Protein AF-A0AAD9GEG1-F1 (afdb_monomer_lite)

pLDDT: mean 70.41, std 21.39, range [30.06, 96.31]

Structure (mmCIF, N/CA/C/O backbone):
data_AF-A0AAD9GEG1-F1
#
_entry.id   AF-A0AAD9GEG1-F1
#
loop_
_atom_site.group_PDB
_atom_site.id
_atom_site.type_symbol
_atom_site.label_atom_id
_atom_site.label_alt_id
_atom_site.label_comp_id
_atom_site.label_asym_id
_atom_site.label_entity_id
_atom_site.label_seq_id
_atom_site.pdbx_PDB_ins_code
_atom_site.Cartn_x
_atom_site.Cartn_y
_atom_site.Cartn_z
_atom_site.occupancy
_atom_site.B_iso_or_equiv
_atom_site.auth_seq_id
_atom_site.auth_comp_id
_atom_site.auth_asym_id
_atom_site.auth_atom_id
_atom_site.pdbx_PDB_model_num
ATOM 1 N N . MET A 1 1 ? -59.316 -44.634 35.578 1.00 43.53 1 MET A N 1
ATOM 2 C CA . MET A 1 1 ? -58.163 -43.795 35.958 1.00 43.53 1 MET A CA 1
ATOM 3 C C . MET A 1 1 ? -58.668 -42.365 35.963 1.00 43.53 1 MET A C 1
ATOM 5 O O . MET A 1 1 ? -58.841 -41.799 34.899 1.00 43.53 1 MET A O 1
ATOM 9 N N . ASP A 1 2 ? -59.033 -41.881 37.143 1.00 37.75 2 ASP A N 1
ATOM 10 C CA . ASP A 1 2 ? -59.655 -40.584 37.472 1.00 37.75 2 ASP A CA 1
ATOM 11 C C . ASP A 1 2 ? -59.309 -40.335 38.960 1.00 37.75 2 ASP A C 1
ATOM 13 O O . ASP A 1 2 ? -59.065 -41.332 39.652 1.00 37.75 2 ASP A O 1
ATOM 17 N N . PRO A 1 3 ? -59.433 -39.139 39.567 1.00 47.91 3 PRO A N 1
ATOM 18 C CA . PRO A 1 3 ? -59.217 -37.750 39.151 1.00 47.91 3 PRO A CA 1
ATOM 19 C C . PRO A 1 3 ? -58.321 -37.006 40.197 1.00 47.91 3 PRO A C 1
ATOM 21 O O . PRO A 1 3 ? -57.683 -37.612 41.053 1.00 47.91 3 PRO A O 1
ATOM 24 N N . ALA A 1 4 ? -58.268 -35.673 40.129 1.00 45.50 4 ALA A N 1
ATOM 25 C CA . ALA A 1 4 ? -57.624 -34.718 41.044 1.00 45.50 4 ALA A CA 1
ATOM 26 C C . ALA A 1 4 ? -57.599 -35.045 42.562 1.00 45.50 4 ALA A C 1
ATOM 28 O O . ALA A 1 4 ? -58.652 -35.271 43.147 1.00 45.50 4 ALA A O 1
ATOM 29 N N . ALA A 1 5 ? -56.434 -34.894 43.219 1.00 44.72 5 ALA A N 1
ATOM 30 C CA . ALA A 1 5 ? -56.288 -34.416 44.611 1.00 44.72 5 ALA A CA 1
ATOM 31 C C . ALA A 1 5 ? -54.811 -34.376 45.061 1.00 44.72 5 ALA A C 1
ATOM 33 O O . ALA A 1 5 ? -54.150 -35.406 45.037 1.00 44.72 5 ALA A O 1
ATOM 34 N N . GLN A 1 6 ? -54.344 -33.199 45.502 1.00 53.28 6 GLN A N 1
ATOM 35 C CA . GLN A 1 6 ? -53.278 -32.894 46.493 1.00 53.28 6 GLN A CA 1
ATOM 36 C C . GLN A 1 6 ? -52.808 -31.451 46.200 1.00 53.28 6 GLN A C 1
ATOM 38 O O . GLN A 1 6 ? -51.810 -31.219 45.536 1.00 53.28 6 GLN A O 1
ATOM 43 N N . LEU A 1 7 ? -53.619 -30.406 46.391 1.00 43.47 7 LEU A N 1
ATOM 44 C CA . LEU A 1 7 ? -54.001 -29.796 47.671 1.00 43.47 7 LEU A CA 1
ATOM 45 C C . LEU A 1 7 ? -52.872 -29.737 48.722 1.00 43.47 7 LEU A C 1
ATOM 47 O O . LEU A 1 7 ? -52.582 -30.721 49.387 1.00 43.47 7 LEU A O 1
ATOM 51 N N . ARG A 1 8 ? -52.446 -28.487 48.960 1.00 42.59 8 ARG A N 1
ATOM 52 C CA . ARG A 1 8 ? -52.325 -27.824 50.275 1.00 42.59 8 ARG A CA 1
ATOM 53 C C . ARG A 1 8 ? -50.996 -27.880 51.047 1.00 42.59 8 ARG A C 1
ATOM 55 O O . ARG A 1 8 ? -50.686 -28.841 51.725 1.00 42.59 8 ARG A O 1
ATOM 62 N N . HIS A 1 9 ? -50.402 -26.682 51.091 1.00 42.00 9 HIS A N 1
ATOM 63 C CA . HIS A 1 9 ? -50.163 -25.857 52.289 1.00 42.00 9 HIS A CA 1
ATOM 64 C C . HIS A 1 9 ? -49.105 -26.250 53.342 1.00 42.00 9 HIS A C 1
ATOM 66 O O . HIS A 1 9 ? -49.240 -27.251 54.031 1.00 42.00 9 HIS A O 1
ATOM 72 N N . GLN A 1 10 ? -48.278 -25.222 53.621 1.00 47.50 10 GLN A N 1
ATOM 73 C CA . GLN A 1 10 ? -47.763 -24.765 54.934 1.00 47.50 10 GLN A CA 1
ATOM 74 C C . GLN A 1 10 ? -46.549 -25.523 55.528 1.00 47.50 10 GLN A C 1
ATOM 76 O O . GLN A 1 10 ? -46.362 -26.687 55.194 1.00 47.50 10 GLN A O 1
ATOM 81 N N . PRO A 1 11 ? -45.741 -24.918 56.439 1.00 50.75 11 PRO A N 1
ATOM 82 C CA . PRO A 1 11 ? -45.864 -23.580 57.035 1.00 50.75 11 PRO A CA 1
ATOM 83 C C . PRO A 1 11 ? -44.599 -22.694 57.024 1.00 50.75 11 PRO A C 1
ATOM 85 O O . PRO A 1 11 ? -43.458 -23.146 57.023 1.00 50.75 11 PRO A O 1
ATOM 88 N N . SER A 1 12 ? -44.857 -21.390 57.130 1.00 52.03 12 SER A N 1
ATOM 89 C CA . SER A 1 12 ? -43.952 -20.391 57.703 1.00 52.03 12 SER A CA 1
ATOM 90 C C . SER A 1 12 ? -43.942 -20.533 59.234 1.00 52.03 12 SER A C 1
ATOM 92 O O . SER A 1 12 ? -45.007 -20.662 59.836 1.00 52.03 12 SER A O 1
ATOM 94 N N . GLY A 1 13 ? -42.767 -20.466 59.870 1.00 46.94 13 GLY A N 1
ATOM 95 C CA . GLY A 1 13 ? -42.585 -20.499 61.330 1.00 46.94 13 GLY A CA 1
ATOM 96 C C . GLY A 1 13 ? -41.225 -19.923 61.777 1.00 46.94 13 GLY A C 1
ATOM 97 O O . GLY A 1 13 ? -40.343 -19.777 60.936 1.00 46.94 13 GLY A O 1
ATOM 98 N N . PRO A 1 14 ? -41.060 -19.519 63.056 1.00 49.16 14 PRO A N 1
ATOM 99 C CA . PRO A 1 14 ? -40.460 -18.227 63.410 1.00 49.16 14 PRO A CA 1
ATOM 100 C C . PRO A 1 14 ? -39.022 -18.242 63.979 1.00 49.16 14 PRO A C 1
ATOM 102 O O . PRO A 1 14 ? -38.581 -19.184 64.621 1.00 49.16 14 PRO A O 1
ATOM 105 N N . ILE A 1 15 ? -38.352 -17.106 63.745 1.00 53.75 15 ILE A N 1
ATOM 106 C CA . ILE A 1 15 ? -37.310 -16.367 64.494 1.00 53.75 15 ILE A CA 1
ATOM 107 C C . ILE A 1 15 ? -36.644 -17.061 65.703 1.00 53.75 15 ILE A C 1
ATOM 109 O O . ILE A 1 15 ? -37.274 -17.300 66.731 1.00 53.75 15 ILE A O 1
ATOM 113 N N . THR A 1 16 ? -35.306 -17.138 65.689 1.00 46.56 16 THR A N 1
ATOM 114 C CA . THR A 1 16 ? -34.500 -16.915 66.905 1.00 46.56 16 THR A CA 1
ATOM 115 C C . THR A 1 16 ? -33.191 -16.205 66.561 1.00 46.56 16 THR A C 1
ATOM 117 O O . THR A 1 16 ? -32.393 -16.675 65.755 1.00 46.56 16 THR A O 1
ATOM 120 N N . ALA A 1 17 ? -33.004 -15.031 67.161 1.00 48.16 17 ALA A N 1
ATOM 121 C CA . ALA A 1 17 ? -31.798 -14.227 67.083 1.00 48.16 17 ALA A CA 1
ATOM 122 C C . ALA A 1 17 ? -30.714 -14.795 68.009 1.00 48.16 17 ALA A C 1
ATOM 124 O O . ALA A 1 17 ? -30.970 -15.031 69.188 1.00 48.16 17 ALA A O 1
ATOM 125 N N . THR A 1 18 ? -29.483 -14.912 67.516 1.00 46.25 18 THR A N 1
ATOM 126 C CA . THR A 1 18 ? -28.294 -14.983 68.372 1.00 46.25 18 THR A CA 1
ATOM 127 C C . THR A 1 18 ? -27.401 -13.790 68.069 1.00 46.25 18 THR A C 1
ATOM 129 O O . THR A 1 18 ? -26.618 -13.787 67.121 1.00 46.25 18 THR A O 1
ATOM 132 N N . LEU A 1 19 ? -27.553 -12.758 68.900 1.00 45.00 19 LEU A N 1
ATOM 133 C CA . LEU A 1 19 ? -26.592 -11.679 69.082 1.00 45.00 19 LEU A CA 1
ATOM 134 C C . LEU A 1 19 ? -25.272 -12.289 69.563 1.00 45.00 19 LEU A C 1
ATOM 136 O O . LEU A 1 19 ? -25.175 -12.721 70.709 1.00 45.00 19 LEU A O 1
ATOM 140 N N . ARG A 1 20 ? -24.236 -12.288 68.721 1.00 44.00 20 ARG A N 1
ATOM 141 C CA . ARG A 1 20 ? -22.861 -12.410 69.210 1.00 44.00 20 ARG A CA 1
ATOM 142 C C . ARG A 1 20 ? -22.243 -11.020 69.239 1.00 44.00 20 ARG A C 1
ATOM 144 O O . ARG A 1 20 ? -21.740 -10.515 68.242 1.00 44.00 20 ARG A O 1
ATOM 151 N N . HIS A 1 21 ? -22.351 -10.400 70.410 1.00 44.09 21 HIS A N 1
ATOM 152 C CA . HIS A 1 21 ? -21.578 -9.231 70.806 1.00 44.09 21 HIS A CA 1
ATOM 153 C C . HIS A 1 21 ? -20.085 -9.588 70.768 1.00 44.09 21 HIS A C 1
ATOM 155 O O . HIS A 1 21 ? -19.611 -10.404 71.556 1.00 44.09 21 HIS A O 1
ATOM 161 N N . GLY A 1 22 ? -19.363 -8.979 69.833 1.00 42.53 22 GLY A N 1
ATOM 162 C CA . GLY A 1 22 ? -17.909 -8.908 69.812 1.00 42.53 22 GLY A CA 1
ATOM 163 C C . GLY A 1 22 ? -17.528 -7.446 69.647 1.00 42.53 22 GLY A C 1
ATOM 164 O O . GLY A 1 22 ? -17.620 -6.895 68.555 1.00 42.53 22 GLY A O 1
ATOM 165 N N . SER A 1 23 ? -17.195 -6.804 70.760 1.00 44.59 23 SER A N 1
ATOM 166 C CA . SER A 1 23 ? -16.754 -5.415 70.823 1.00 44.59 23 SER A CA 1
ATOM 167 C C . SER A 1 23 ? -15.370 -5.227 70.198 1.00 44.59 23 SER A C 1
ATOM 169 O O . SER A 1 23 ? -14.531 -6.121 70.264 1.00 44.59 23 SER A O 1
ATOM 171 N N . SER A 1 24 ? -15.109 -3.987 69.767 1.00 46.78 24 SER A N 1
ATOM 172 C CA . SER A 1 24 ? -13.788 -3.410 69.471 1.00 46.78 24 SER A CA 1
ATOM 173 C C . SER A 1 24 ? -13.239 -3.766 68.081 1.00 46.78 24 SER A C 1
ATOM 175 O O . SER A 1 24 ? -12.854 -4.888 67.799 1.00 46.78 24 SER A O 1
ATOM 177 N N . THR A 1 25 ? -13.120 -2.838 67.133 1.00 44.69 25 THR A N 1
ATOM 178 C CA . THR A 1 25 ? -12.314 -1.625 67.275 1.00 44.69 25 THR A CA 1
ATOM 179 C C . THR A 1 25 ? -12.770 -0.583 66.253 1.00 44.69 25 THR A C 1
ATOM 181 O O . THR A 1 25 ? -13.038 -0.878 65.094 1.00 44.69 25 THR A O 1
ATOM 184 N N . ARG A 1 26 ? -12.834 0.661 66.711 1.00 49.47 26 ARG A N 1
ATOM 185 C CA . ARG A 1 26 ? -13.055 1.897 65.962 1.00 49.47 26 ARG A CA 1
ATOM 186 C C . ARG A 1 26 ? -12.210 1.958 64.675 1.00 49.47 26 ARG A C 1
ATOM 188 O O . ARG A 1 26 ? -11.043 2.324 64.742 1.00 49.47 26 ARG A O 1
ATOM 195 N N . GLN A 1 27 ? -12.800 1.701 63.508 1.00 44.16 27 GLN A N 1
ATOM 196 C CA . GLN A 1 27 ? -12.259 2.156 62.224 1.00 44.16 27 GLN A CA 1
ATOM 197 C C . GLN A 1 27 ? -13.395 2.643 61.322 1.00 44.16 27 GLN A C 1
ATOM 199 O O . GLN A 1 27 ? -14.220 1.876 60.850 1.00 44.16 27 GLN A O 1
ATOM 204 N N . ARG A 1 28 ? -13.424 3.973 61.184 1.00 43.38 28 ARG A N 1
ATOM 205 C CA . ARG A 1 28 ? -13.936 4.776 60.068 1.00 43.38 28 ARG A CA 1
ATOM 206 C C . ARG A 1 28 ? -15.018 4.116 59.206 1.00 43.38 28 ARG A C 1
ATOM 208 O O . ARG A 1 28 ? -14.727 3.308 58.333 1.00 43.38 28 ARG A O 1
ATOM 215 N N . ALA A 1 29 ? -16.234 4.638 59.342 1.00 40.84 29 ALA A N 1
ATOM 216 C CA . ALA A 1 29 ? -17.158 4.756 58.226 1.00 40.84 29 ALA A CA 1
ATOM 217 C C . ALA A 1 29 ? -16.459 5.529 57.090 1.00 40.84 29 ALA A C 1
ATOM 219 O O . ALA A 1 29 ? -16.480 6.758 57.043 1.00 40.84 29 ALA A O 1
ATOM 220 N N . ALA A 1 30 ? -15.770 4.802 56.212 1.00 42.5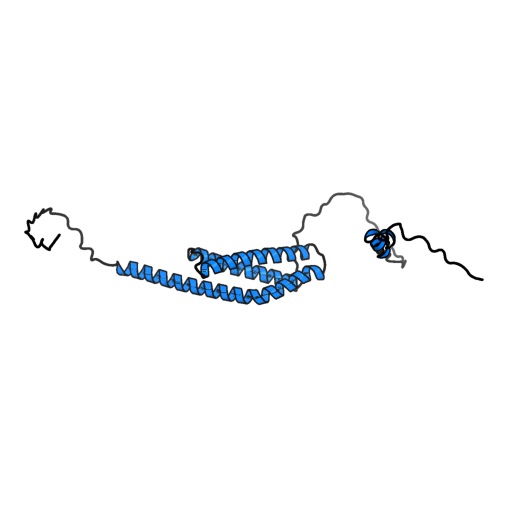6 30 ALA A N 1
ATOM 221 C CA . ALA A 1 30 ? -15.481 5.266 54.872 1.00 42.56 30 ALA A CA 1
ATOM 222 C C . ALA A 1 30 ? -16.814 5.206 54.132 1.00 42.56 30 ALA A C 1
ATOM 224 O O . ALA A 1 30 ? -17.323 4.134 53.806 1.00 42.56 30 ALA A O 1
ATOM 225 N N . LEU A 1 31 ? -17.416 6.380 53.979 1.00 41.97 31 LEU A N 1
ATOM 226 C CA . LEU A 1 31 ? -18.550 6.604 53.106 1.00 41.97 31 LEU A CA 1
ATOM 227 C C . LEU A 1 31 ? -18.298 5.909 51.763 1.00 41.97 31 LEU A C 1
ATOM 229 O O . LEU A 1 31 ? -17.316 6.160 51.070 1.00 41.97 31 LEU A O 1
ATOM 233 N N . HIS A 1 32 ? -19.216 5.011 51.444 1.00 46.53 32 HIS A N 1
ATOM 234 C CA . HIS A 1 32 ? -19.458 4.437 50.135 1.00 46.53 32 HIS A CA 1
ATOM 235 C C . HIS A 1 32 ? -19.543 5.553 49.070 1.00 46.53 32 HIS A C 1
ATOM 237 O O . HIS A 1 32 ? -20.571 6.212 48.973 1.00 46.53 32 HIS A O 1
ATOM 243 N N . LEU A 1 33 ? -18.466 5.783 48.309 1.00 52.66 33 LEU A N 1
ATOM 244 C CA . LEU A 1 33 ? -18.400 6.105 46.865 1.00 52.66 33 LEU A CA 1
ATOM 245 C C . LEU A 1 33 ? -16.933 6.434 46.510 1.00 52.66 33 LEU A C 1
ATOM 247 O O . LEU A 1 33 ? -16.302 7.204 47.230 1.00 52.66 33 LEU A O 1
ATOM 251 N N . PRO A 1 34 ? -16.381 5.870 45.414 1.00 50.09 34 PRO A N 1
ATOM 252 C CA . PRO A 1 34 ? -16.826 6.283 44.089 1.00 50.09 34 PRO A CA 1
ATOM 253 C C . PRO A 1 34 ? -16.882 5.110 43.093 1.00 50.09 34 PRO A C 1
ATOM 255 O O . PRO A 1 34 ? -16.098 5.039 42.149 1.00 50.09 34 PRO A O 1
ATOM 258 N N . LEU A 1 35 ? -17.840 4.192 43.251 1.00 51.94 35 LEU A N 1
ATOM 259 C CA . LEU A 1 35 ? -18.095 3.180 42.210 1.00 51.94 35 LEU A CA 1
ATOM 260 C C . LEU A 1 35 ? -18.605 3.825 40.903 1.00 51.94 35 LEU A C 1
ATOM 262 O O . LEU A 1 35 ? -18.431 3.276 39.820 1.00 51.94 35 LEU A O 1
ATOM 266 N N . THR A 1 36 ? -19.189 5.024 41.000 1.00 54.38 36 THR A N 1
ATOM 267 C CA . THR A 1 36 ? -19.640 5.830 39.860 1.00 54.38 36 THR A CA 1
ATOM 268 C C . THR A 1 36 ? -18.490 6.466 39.085 1.00 54.38 36 THR A C 1
ATOM 270 O O . THR A 1 36 ? -18.588 6.543 37.871 1.00 54.38 36 THR A O 1
ATOM 273 N N . SER A 1 37 ? -17.391 6.870 39.736 1.00 58.91 37 SER A N 1
ATOM 274 C CA . SER A 1 37 ? -16.238 7.477 39.046 1.00 58.91 37 SER A CA 1
ATOM 275 C C . SER A 1 37 ? -15.458 6.444 38.237 1.00 58.91 37 SER A C 1
ATOM 277 O O . SER A 1 37 ? -15.135 6.683 37.081 1.00 58.91 37 SER A O 1
ATOM 279 N N . ALA A 1 38 ? -15.226 5.249 38.793 1.00 60.56 38 ALA A N 1
ATOM 280 C CA . ALA A 1 38 ? -14.574 4.164 38.058 1.00 60.56 38 ALA A CA 1
ATOM 281 C C . ALA A 1 38 ? -15.412 3.702 36.852 1.00 60.56 38 ALA A C 1
ATOM 283 O O . ALA A 1 38 ? -14.864 3.485 35.774 1.00 60.56 38 ALA A O 1
ATOM 284 N N . ARG A 1 39 ? -16.740 3.613 37.014 1.00 60.78 39 ARG A N 1
ATOM 285 C CA . ARG A 1 39 ? -17.663 3.288 35.919 1.00 60.78 39 ARG A CA 1
ATOM 286 C C . ARG A 1 39 ? -17.735 4.404 34.872 1.00 60.78 39 ARG A C 1
ATOM 288 O O . ARG A 1 39 ? -17.610 4.113 33.694 1.00 60.78 39 ARG A O 1
ATOM 295 N N . ALA A 1 40 ? -17.836 5.665 35.291 1.00 68.12 40 ALA A N 1
ATOM 296 C CA . ALA A 1 40 ? -17.830 6.814 34.383 1.00 68.12 40 ALA A CA 1
ATOM 297 C C . ALA A 1 40 ? -16.501 6.957 33.621 1.00 68.12 40 ALA A C 1
ATOM 299 O O . ALA A 1 40 ? -16.511 7.302 32.445 1.00 68.12 40 ALA A O 1
ATOM 300 N N . ASN A 1 41 ? -15.365 6.650 34.256 1.00 69.69 41 ASN A N 1
ATOM 301 C CA . ASN A 1 41 ? -14.058 6.631 33.595 1.00 69.69 41 ASN A CA 1
ATOM 302 C C . ASN A 1 41 ? -13.934 5.470 32.600 1.00 69.69 41 ASN A C 1
ATOM 304 O O . ASN A 1 41 ? -13.372 5.657 31.522 1.00 69.69 41 ASN A O 1
ATOM 308 N N . ALA A 1 42 ? -14.470 4.291 32.932 1.00 72.69 42 ALA A N 1
ATOM 309 C CA . ALA A 1 42 ? -14.523 3.159 32.009 1.00 72.69 42 ALA A CA 1
ATOM 310 C C . ALA A 1 42 ? -15.384 3.495 30.781 1.00 72.69 42 ALA A C 1
ATOM 312 O O . ALA A 1 42 ? -14.915 3.347 29.652 1.00 72.69 42 ALA A O 1
ATOM 313 N N . ASP A 1 43 ? -16.579 4.048 31.000 1.00 73.31 43 ASP A N 1
ATOM 314 C CA . ASP A 1 43 ? -17.479 4.488 29.934 1.00 73.31 43 ASP A CA 1
ATOM 315 C C . ASP A 1 43 ? -16.805 5.569 29.066 1.00 73.31 43 ASP A C 1
ATOM 317 O O . ASP A 1 43 ? -16.760 5.438 27.845 1.00 73.31 43 ASP A O 1
ATOM 321 N N . ALA A 1 44 ? -16.174 6.586 29.670 1.00 71.62 44 ALA A N 1
ATOM 322 C CA . ALA A 1 44 ? -15.438 7.624 28.942 1.00 71.62 44 ALA A CA 1
ATOM 323 C C . ALA A 1 44 ? -14.292 7.045 28.094 1.00 71.62 44 ALA A C 1
ATOM 325 O O . ALA A 1 44 ? -14.176 7.367 26.913 1.00 71.62 44 ALA A O 1
ATOM 326 N N . SER A 1 45 ? -13.475 6.148 28.657 1.00 75.00 45 SER A N 1
ATOM 327 C CA . SER A 1 45 ? -12.391 5.486 27.916 1.00 75.00 45 SER A CA 1
ATOM 328 C C . SER A 1 45 ? -12.902 4.650 26.740 1.00 75.00 45 SER A C 1
ATOM 330 O O . SER A 1 45 ? -12.269 4.609 25.683 1.00 75.00 45 SER A O 1
ATOM 332 N N . GLN A 1 46 ? -14.081 4.040 26.884 1.00 81.81 46 GLN A N 1
ATOM 333 C CA . GLN A 1 46 ? -14.739 3.320 25.807 1.00 81.81 46 GLN A CA 1
ATOM 334 C C . GLN A 1 46 ? -15.203 4.281 24.707 1.00 81.81 46 GLN A C 1
ATOM 336 O O . GLN A 1 46 ? -14.936 4.006 23.537 1.00 81.81 46 GLN A O 1
ATOM 341 N N . PHE A 1 47 ? -15.817 5.417 25.050 1.00 80.31 47 PHE A N 1
ATOM 342 C CA . PHE A 1 47 ? -16.195 6.438 24.067 1.00 80.31 47 PHE A CA 1
ATOM 343 C C . PHE A 1 47 ? -14.986 6.956 23.286 1.00 80.31 47 PHE A C 1
ATOM 345 O O . PHE A 1 47 ? -15.007 6.899 22.057 1.00 80.31 47 PHE A O 1
ATOM 352 N N . PHE A 1 48 ? -13.898 7.332 23.968 1.00 82.19 48 PHE A N 1
ATOM 353 C CA . PHE A 1 48 ? -12.657 7.738 23.299 1.00 82.19 48 PHE A CA 1
ATOM 354 C C . PHE A 1 48 ? -12.140 6.644 22.362 1.00 82.19 48 PHE A C 1
ATOM 356 O O . PHE A 1 48 ? -11.779 6.920 21.223 1.00 82.19 48 PHE A O 1
ATOM 363 N N . SER A 1 49 ? -12.172 5.379 22.793 1.00 86.31 49 SER A N 1
ATOM 364 C CA . SER A 1 49 ? -11.732 4.267 21.947 1.00 86.31 49 SER A CA 1
ATOM 365 C C . SER A 1 49 ? -12.590 4.086 20.689 1.00 86.31 49 SER A C 1
ATOM 367 O O . SER A 1 49 ? -12.068 3.705 19.640 1.00 86.31 49 SER A O 1
ATOM 369 N N . ILE A 1 50 ? -13.894 4.366 20.773 1.00 87.50 50 ILE A N 1
ATOM 370 C CA . ILE A 1 50 ? -14.817 4.292 19.637 1.00 87.50 50 ILE A CA 1
ATOM 371 C C . ILE A 1 50 ? -14.545 5.451 18.677 1.00 87.50 50 ILE A C 1
ATOM 373 O O . ILE A 1 50 ? -14.405 5.217 17.477 1.00 87.50 50 ILE A O 1
ATOM 377 N N . GLU A 1 51 ? -14.410 6.673 19.194 1.00 89.31 51 GLU A N 1
ATOM 378 C CA . GLU A 1 51 ? -14.076 7.855 18.395 1.00 89.31 51 GLU A CA 1
ATOM 379 C C . GLU A 1 51 ? -12.747 7.672 17.656 1.00 89.31 51 GLU A C 1
ATOM 381 O O . GLU A 1 51 ? -12.706 7.824 16.434 1.00 89.31 51 GLU A O 1
ATOM 386 N N . THR A 1 52 ? -11.690 7.220 18.343 1.00 89.31 52 THR A N 1
ATOM 387 C CA . THR A 1 52 ? -10.397 6.933 17.704 1.00 89.31 52 THR A CA 1
ATOM 388 C C . THR A 1 52 ? -10.529 5.860 16.622 1.00 89.31 52 THR A C 1
ATOM 390 O O . THR A 1 52 ? -9.934 5.980 15.554 1.00 89.31 52 THR A O 1
ATOM 393 N N . ARG A 1 53 ? -11.325 4.802 16.833 1.00 88.31 53 ARG A N 1
ATOM 394 C CA . ARG A 1 53 ? -11.532 3.768 15.799 1.00 88.31 53 ARG A CA 1
ATOM 395 C C . ARG A 1 53 ? -12.237 4.319 14.563 1.00 88.31 53 ARG A C 1
ATOM 397 O O . ARG A 1 53 ? -11.870 3.943 13.448 1.00 88.31 53 ARG A O 1
ATOM 404 N N . LEU A 1 54 ? -13.226 5.190 14.748 1.00 90.19 54 LEU A N 1
ATOM 405 C CA . LEU A 1 54 ? -13.921 5.856 13.647 1.00 90.19 54 LEU A CA 1
ATOM 406 C C . LEU A 1 54 ? -12.983 6.800 12.888 1.00 90.19 54 LEU A C 1
ATOM 408 O O . LEU A 1 54 ? -12.955 6.770 11.656 1.00 90.19 54 LEU A O 1
ATOM 412 N N . GLU A 1 55 ? -12.163 7.568 13.605 1.00 93.38 55 GLU A N 1
ATOM 413 C CA . GLU A 1 55 ? -11.135 8.426 13.015 1.00 93.38 55 GLU A CA 1
ATOM 414 C C . GLU A 1 55 ? -10.137 7.607 12.182 1.00 93.38 55 GLU A C 1
ATOM 416 O O . GLU A 1 55 ? -9.931 7.885 11.000 1.00 93.38 55 GLU A O 1
ATOM 421 N N . LEU A 1 56 ? -9.573 6.538 12.747 1.00 92.19 56 LEU A N 1
ATOM 422 C CA . LEU A 1 56 ? -8.638 5.655 12.048 1.00 92.19 56 LEU A CA 1
ATOM 423 C C . LEU A 1 56 ? -9.261 5.022 10.796 1.00 92.19 56 LEU A C 1
ATOM 425 O O . LEU A 1 56 ? -8.621 4.951 9.747 1.00 92.19 56 LEU A O 1
ATOM 429 N N . LYS A 1 57 ? -10.537 4.624 10.866 1.00 92.75 57 LYS A N 1
ATOM 430 C CA . LYS A 1 57 ? -11.277 4.128 9.698 1.00 92.75 57 LYS A CA 1
ATOM 431 C C . LYS A 1 57 ? -11.406 5.204 8.617 1.00 92.75 57 LYS A C 1
ATOM 433 O O . LYS A 1 57 ? -11.192 4.911 7.443 1.00 92.75 57 LYS A O 1
ATOM 438 N N . SER A 1 58 ? -11.718 6.444 8.994 1.00 93.19 58 SER A N 1
ATOM 439 C CA . SER A 1 58 ? -11.809 7.559 8.044 1.00 93.19 58 SER A CA 1
ATOM 440 C C . SER A 1 58 ? -10.473 7.821 7.333 1.00 93.19 58 SER A C 1
ATOM 442 O O . SER A 1 58 ? -10.436 7.976 6.109 1.00 93.19 58 SER A O 1
ATOM 444 N N . ARG A 1 59 ? -9.355 7.751 8.066 1.00 94.56 59 ARG A N 1
ATOM 445 C CA . ARG A 1 59 ? -8.001 7.880 7.510 1.00 94.56 59 ARG A CA 1
ATOM 446 C C . ARG A 1 59 ? -7.700 6.772 6.505 1.00 94.56 59 ARG A C 1
ATOM 448 O O . ARG A 1 59 ? -7.296 7.075 5.386 1.00 94.56 59 ARG A O 1
ATOM 455 N N . LEU A 1 60 ? -8.004 5.517 6.840 1.00 93.56 60 LEU A N 1
ATOM 456 C CA . LEU A 1 60 ? -7.885 4.386 5.909 1.00 93.56 60 LEU A CA 1
ATOM 457 C C . LEU A 1 60 ? -8.709 4.579 4.636 1.00 93.56 60 LEU A C 1
ATOM 459 O O . LEU A 1 60 ? -8.217 4.328 3.539 1.00 93.56 60 LEU A O 1
ATOM 463 N N . THR A 1 61 ? -9.949 5.061 4.751 1.00 92.25 61 THR A N 1
ATOM 464 C CA . THR A 1 61 ? -10.777 5.310 3.560 1.00 92.25 61 THR A CA 1
ATOM 465 C C . THR A 1 61 ? -10.195 6.401 2.665 1.00 92.25 61 THR A C 1
ATOM 467 O O . THR A 1 61 ? -10.241 6.268 1.444 1.00 92.25 61 THR A O 1
ATOM 470 N N . LYS A 1 62 ? -9.584 7.440 3.248 1.00 94.25 62 LYS A N 1
ATOM 471 C CA . LYS A 1 62 ? -8.872 8.476 2.492 1.00 94.25 62 LYS A CA 1
ATOM 472 C C . LYS A 1 62 ? -7.658 7.895 1.760 1.00 94.25 62 LYS A C 1
ATOM 474 O O . LYS A 1 62 ? -7.494 8.158 0.573 1.00 94.25 62 LYS A O 1
ATOM 479 N N . GLN A 1 63 ? -6.867 7.058 2.433 1.00 93.12 63 GLN A N 1
ATOM 480 C CA . GLN A 1 63 ? -5.732 6.362 1.815 1.00 93.12 63 GLN A CA 1
ATOM 481 C C . GLN A 1 63 ? -6.181 5.465 0.652 1.00 93.12 63 GLN A C 1
ATOM 483 O O . GLN A 1 63 ? -5.604 5.508 -0.431 1.00 93.12 63 GLN A O 1
ATOM 488 N N . GLN A 1 64 ? -7.278 4.722 0.820 1.00 91.69 64 GLN A N 1
ATOM 489 C CA . GLN A 1 64 ? -7.843 3.886 -0.242 1.00 91.69 64 GLN A CA 1
ATOM 490 C C . GLN A 1 64 ? -8.285 4.701 -1.466 1.00 91.69 64 GLN A C 1
ATOM 492 O O . GLN A 1 64 ? -8.101 4.262 -2.599 1.00 91.69 64 GLN A O 1
ATOM 497 N N . GLN A 1 65 ? -8.853 5.892 -1.259 1.00 93.19 65 GLN A N 1
ATOM 498 C CA . GLN A 1 65 ? -9.220 6.790 -2.359 1.00 93.19 65 GLN A CA 1
ATOM 499 C C . GLN A 1 65 ? -7.987 7.309 -3.110 1.00 93.19 65 GLN A C 1
ATOM 501 O O . GLN A 1 65 ? -8.030 7.427 -4.332 1.00 93.19 65 GLN A O 1
ATOM 506 N N . GLN A 1 66 ? -6.891 7.587 -2.399 1.00 92.50 66 GLN A N 1
ATOM 507 C CA . GLN A 1 66 ? -5.622 8.026 -2.992 1.00 92.50 66 GLN A CA 1
ATOM 508 C C . GLN A 1 66 ? -4.901 6.900 -3.747 1.00 92.50 66 GLN A C 1
ATOM 510 O O . GLN A 1 66 ? -4.233 7.165 -4.746 1.00 92.50 66 GLN A O 1
ATOM 515 N N . LEU A 1 67 ? -5.088 5.645 -3.330 1.00 92.44 67 LEU A N 1
ATOM 516 C CA . LEU A 1 67 ? -4.503 4.475 -3.987 1.00 92.44 67 LEU A CA 1
ATOM 517 C C . LEU A 1 67 ? -4.983 4.325 -5.441 1.00 92.44 67 LEU A C 1
ATOM 519 O O . LEU A 1 67 ? -4.197 3.985 -6.318 1.00 92.44 67 LEU A O 1
ATOM 523 N N . VAL A 1 68 ? -6.265 4.586 -5.721 1.00 90.69 68 VAL A N 1
ATOM 524 C CA . VAL A 1 68 ? -6.861 4.373 -7.055 1.00 90.69 68 VAL A CA 1
ATOM 525 C C . VAL A 1 68 ? -6.110 5.120 -8.171 1.00 90.69 68 VAL A C 1
ATOM 527 O O . VAL A 1 68 ? -5.671 4.462 -9.119 1.00 90.69 68 VAL A O 1
ATOM 530 N N . PRO A 1 69 ? -5.915 6.453 -8.105 1.00 93.06 69 PRO A N 1
ATOM 531 C CA . PRO A 1 69 ? -5.123 7.158 -9.111 1.00 93.06 69 PRO A CA 1
ATOM 532 C C . PRO A 1 69 ? -3.639 6.766 -9.071 1.00 93.06 69 PRO A C 1
ATOM 534 O O . PRO A 1 69 ? -3.005 6.696 -10.127 1.00 93.06 69 PRO A O 1
ATOM 537 N N . LEU A 1 70 ? -3.091 6.455 -7.891 1.00 94.00 70 LEU A N 1
ATOM 538 C CA . LEU A 1 70 ? -1.695 6.045 -7.746 1.00 94.00 70 LEU A CA 1
ATOM 539 C C . LEU A 1 70 ? -1.404 4.716 -8.457 1.00 94.00 70 LEU A C 1
ATOM 541 O O . LEU A 1 70 ? -0.351 4.582 -9.066 1.00 94.00 70 LEU A O 1
ATOM 545 N N . LEU A 1 71 ? -2.337 3.759 -8.471 1.00 94.06 71 LEU A N 1
ATOM 546 C CA . LEU A 1 71 ? -2.174 2.488 -9.192 1.00 94.06 71 LEU A CA 1
ATOM 547 C C . LEU A 1 71 ? -2.061 2.681 -10.706 1.00 94.06 71 LEU A C 1
ATOM 549 O O . LEU A 1 71 ? -1.301 1.975 -11.369 1.00 94.06 71 LEU A O 1
ATOM 553 N N . VAL A 1 72 ? -2.792 3.649 -11.266 1.00 94.25 72 VAL A N 1
ATOM 554 C CA . VAL A 1 72 ? -2.678 3.989 -12.691 1.00 94.25 72 VAL A CA 1
ATOM 555 C C . VAL A 1 72 ? -1.293 4.565 -12.980 1.00 94.25 72 VAL A C 1
ATOM 557 O O . VAL A 1 72 ? -0.634 4.128 -13.923 1.00 94.25 72 VAL A O 1
ATOM 560 N N . GLN A 1 73 ? -0.823 5.491 -12.140 1.00 94.00 73 GLN A N 1
ATOM 561 C CA . GLN A 1 73 ? 0.521 6.063 -12.251 1.00 94.00 73 GLN A CA 1
ATOM 562 C C . GLN A 1 73 ? 1.604 4.995 -12.082 1.00 94.00 73 GLN A C 1
ATOM 564 O O . GLN A 1 73 ? 2.525 4.930 -12.890 1.00 94.00 73 GLN A O 1
ATOM 569 N N . ALA A 1 74 ? 1.457 4.109 -11.098 1.00 95.00 74 ALA A N 1
ATOM 570 C CA . ALA A 1 74 ? 2.376 3.012 -10.840 1.00 95.00 74 ALA A CA 1
ATOM 571 C C . ALA A 1 74 ? 2.452 2.047 -12.025 1.00 95.00 74 ALA A C 1
ATOM 573 O O . ALA A 1 74 ? 3.541 1.646 -12.419 1.00 95.00 74 ALA A O 1
ATOM 574 N N . LYS A 1 75 ? 1.321 1.715 -12.655 1.00 94.50 75 LYS A N 1
ATOM 575 C CA . LYS A 1 75 ? 1.313 0.873 -13.857 1.00 94.50 75 LYS A CA 1
ATOM 576 C C . LYS A 1 75 ? 2.095 1.516 -15.004 1.00 94.50 75 LYS A C 1
ATOM 578 O O . LYS A 1 75 ? 2.894 0.843 -15.649 1.00 94.50 75 LYS A O 1
ATOM 583 N N . LEU A 1 76 ? 1.878 2.805 -15.256 1.00 94.00 76 LEU A N 1
ATOM 584 C CA . LEU A 1 76 ? 2.583 3.534 -16.314 1.00 94.00 76 LEU A CA 1
ATOM 585 C C . LEU A 1 76 ? 4.080 3.672 -16.010 1.00 94.00 76 LEU A C 1
ATOM 587 O O . LEU A 1 76 ? 4.906 3.446 -16.890 1.00 94.00 76 LEU A O 1
ATOM 591 N N . ALA A 1 77 ? 4.430 3.981 -14.762 1.00 93.00 77 ALA A N 1
ATOM 592 C CA . ALA A 1 77 ? 5.808 4.056 -14.290 1.00 93.00 77 ALA A CA 1
ATOM 593 C C . ALA A 1 77 ? 6.520 2.697 -14.403 1.00 93.00 77 ALA A C 1
ATOM 595 O O . ALA A 1 77 ? 7.627 2.622 -14.927 1.00 93.00 77 ALA A O 1
ATOM 596 N N . TRP A 1 78 ? 5.851 1.606 -14.031 1.00 94.44 78 TRP A N 1
ATOM 597 C CA . TRP A 1 78 ? 6.372 0.253 -14.207 1.00 94.44 78 TRP A CA 1
ATOM 598 C C . TRP A 1 78 ? 6.611 -0.077 -15.685 1.00 94.44 78 TRP A C 1
ATOM 600 O O . TRP A 1 78 ? 7.668 -0.591 -16.033 1.00 94.44 78 TRP A O 1
ATOM 610 N N . MET A 1 79 ? 5.684 0.280 -16.583 1.00 93.38 79 MET A N 1
ATOM 611 C CA . MET A 1 79 ? 5.886 0.119 -18.031 1.00 93.38 79 MET A CA 1
ATOM 612 C C . MET A 1 79 ? 7.073 0.947 -18.547 1.00 93.38 79 MET A C 1
ATOM 614 O O . MET A 1 79 ? 7.832 0.467 -19.390 1.00 93.38 79 MET A O 1
ATOM 618 N N . ARG A 1 80 ? 7.269 2.162 -18.016 1.00 89.81 80 ARG A N 1
ATOM 619 C CA . ARG A 1 80 ? 8.399 3.046 -18.347 1.00 89.81 80 ARG A CA 1
ATOM 620 C C . ARG A 1 80 ? 9.744 2.403 -18.005 1.00 89.81 80 ARG A C 1
ATOM 622 O O . ARG A 1 80 ? 10.673 2.525 -18.800 1.00 89.81 80 ARG A O 1
ATOM 629 N N . CYS A 1 81 ? 9.834 1.643 -16.908 1.00 89.00 81 CYS A N 1
ATOM 630 C CA . CYS A 1 81 ? 11.044 0.886 -16.558 1.00 89.00 81 CYS A CA 1
ATOM 631 C C . CYS A 1 81 ? 11.498 -0.088 -17.659 1.00 89.00 81 CYS A C 1
ATOM 633 O O . CYS A 1 81 ? 12.686 -0.365 -17.768 1.00 89.00 81 CYS A O 1
ATOM 635 N N . PHE A 1 82 ? 10.588 -0.589 -18.500 1.00 87.56 82 PHE A N 1
ATOM 636 C CA . PHE A 1 82 ? 10.934 -1.483 -19.613 1.00 87.56 82 PHE A CA 1
ATOM 637 C C . PHE A 1 82 ? 11.100 -0.760 -20.957 1.00 87.56 82 PHE A C 1
ATOM 639 O O . PHE A 1 82 ? 11.589 -1.368 -21.910 1.00 87.56 82 PHE A O 1
ATOM 646 N N . GLY A 1 83 ? 10.683 0.508 -21.044 1.00 80.94 83 GLY A N 1
ATOM 647 C CA . GLY A 1 83 ? 10.669 1.292 -22.279 1.00 80.94 83 GLY A CA 1
ATOM 648 C C . GLY A 1 83 ? 11.867 2.227 -22.460 1.00 80.94 83 GLY A C 1
ATOM 649 O O . GLY A 1 83 ? 12.376 2.328 -23.571 1.00 80.94 83 GLY A O 1
ATOM 650 N N . GLU A 1 84 ? 12.325 2.905 -21.399 1.00 69.12 84 GLU A N 1
ATOM 651 C CA . GLU A 1 84 ? 13.235 4.057 -21.550 1.00 69.12 84 GLU A CA 1
ATOM 652 C C . GLU A 1 84 ? 14.729 3.677 -21.604 1.00 69.12 84 GLU A C 1
ATOM 654 O O . GLU A 1 84 ? 15.528 4.415 -22.171 1.00 69.12 84 GLU A O 1
ATOM 659 N N . SER A 1 85 ? 15.139 2.549 -21.011 1.00 63.03 85 SER A N 1
ATOM 660 C CA . SER A 1 85 ? 16.495 1.973 -21.110 1.00 63.03 85 SER A CA 1
ATOM 661 C C . SER A 1 85 ? 16.600 0.751 -20.193 1.00 63.03 85 SER A C 1
ATOM 663 O O . SER A 1 85 ? 16.260 0.834 -19.017 1.00 63.03 85 SER A O 1
ATOM 665 N N . ARG A 1 86 ? 17.084 -0.394 -20.701 1.00 72.62 86 ARG A N 1
ATOM 666 C CA . ARG A 1 86 ? 17.277 -1.628 -19.906 1.00 72.62 86 ARG A CA 1
ATOM 667 C C . ARG A 1 86 ? 18.493 -1.505 -18.982 1.00 72.62 86 ARG A C 1
ATOM 669 O O . ARG A 1 86 ? 19.490 -2.199 -19.152 1.00 72.62 86 ARG A O 1
ATOM 676 N N . THR A 1 87 ? 18.428 -0.588 -18.028 1.00 82.56 87 THR A N 1
ATOM 677 C CA . THR A 1 87 ? 19.440 -0.442 -16.981 1.00 82.56 87 THR A CA 1
ATOM 678 C C . THR A 1 87 ? 19.097 -1.346 -15.802 1.00 82.56 87 THR A C 1
ATOM 680 O O . THR A 1 87 ? 17.921 -1.568 -15.503 1.00 82.56 87 THR A O 1
ATOM 683 N N . SER A 1 88 ? 20.110 -1.840 -15.087 1.00 86.44 88 SER A N 1
ATOM 684 C CA . SER A 1 88 ? 19.904 -2.599 -13.842 1.00 86.44 88 SER A CA 1
ATOM 685 C C . SER A 1 88 ? 19.039 -1.819 -12.834 1.00 86.44 88 SER A C 1
ATOM 687 O O . SER A 1 88 ? 18.136 -2.380 -12.216 1.00 86.44 88 SER A O 1
ATOM 689 N N . ALA A 1 89 ? 19.225 -0.495 -12.763 1.00 87.69 89 ALA A N 1
ATOM 690 C CA . ALA A 1 89 ? 18.457 0.404 -11.901 1.00 87.69 89 ALA A CA 1
ATOM 691 C C . ALA A 1 89 ? 16.956 0.455 -12.254 1.00 87.69 89 ALA A C 1
ATOM 693 O O . ALA A 1 89 ? 16.111 0.417 -11.361 1.00 87.69 89 ALA A O 1
ATOM 694 N N . SER A 1 90 ? 16.601 0.472 -13.546 1.00 89.50 90 SER A N 1
ATOM 695 C CA . SER A 1 90 ? 15.196 0.428 -13.988 1.00 89.50 90 SER A CA 1
ATOM 696 C C . SER A 1 90 ? 14.500 -0.888 -13.623 1.00 89.50 90 SER A C 1
ATOM 698 O O . SER A 1 90 ? 13.356 -0.890 -13.166 1.00 89.50 90 SER A O 1
ATOM 700 N N . HIS A 1 91 ? 15.214 -2.011 -13.749 1.00 90.00 91 HIS A N 1
ATOM 701 C CA . HIS A 1 91 ? 14.709 -3.324 -13.363 1.00 90.00 91 HIS A CA 1
ATOM 702 C C . HIS A 1 91 ? 14.536 -3.432 -11.843 1.00 90.00 91 HIS A C 1
ATOM 704 O O . HIS A 1 91 ? 13.514 -3.923 -11.364 1.00 90.00 91 HIS A O 1
ATOM 710 N N . LEU A 1 92 ? 15.505 -2.926 -11.076 1.00 91.81 92 LEU A N 1
ATOM 711 C CA . LEU A 1 92 ? 15.433 -2.869 -9.618 1.00 91.81 92 LEU A CA 1
ATOM 712 C C . LEU A 1 92 ? 14.252 -2.009 -9.149 1.00 91.81 92 LEU A C 1
ATOM 714 O O . LEU A 1 92 ? 13.495 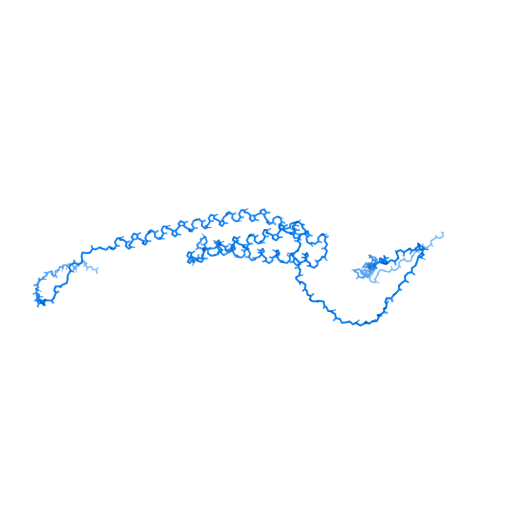-2.447 -8.285 1.00 91.81 92 LEU A O 1
ATOM 718 N N . ALA A 1 93 ? 14.027 -0.848 -9.769 1.00 92.31 93 ALA A N 1
ATOM 719 C CA . ALA A 1 93 ? 12.867 -0.009 -9.478 1.00 92.31 93 ALA A CA 1
ATOM 720 C C . ALA A 1 93 ? 11.547 -0.743 -9.752 1.00 92.31 93 ALA A C 1
ATOM 722 O O . ALA A 1 93 ? 10.642 -0.717 -8.922 1.00 92.31 93 ALA A O 1
ATOM 723 N N . ALA A 1 94 ? 11.442 -1.448 -10.884 1.00 93.19 94 ALA A N 1
ATOM 724 C CA . ALA A 1 94 ? 10.255 -2.229 -11.220 1.00 93.19 94 ALA A CA 1
ATOM 725 C C . ALA A 1 94 ? 9.968 -3.331 -10.182 1.00 93.19 94 ALA A C 1
ATOM 727 O O . ALA A 1 94 ? 8.812 -3.522 -9.805 1.00 93.19 94 ALA A O 1
ATOM 728 N N . LEU A 1 95 ? 11.004 -4.019 -9.687 1.00 93.75 95 LEU A N 1
ATOM 729 C CA . LEU A 1 95 ? 10.869 -5.005 -8.610 1.00 93.75 95 LEU A CA 1
ATOM 730 C C . LEU A 1 95 ? 10.427 -4.360 -7.294 1.00 93.75 95 LEU A C 1
ATOM 732 O O . LEU A 1 95 ? 9.495 -4.851 -6.661 1.00 93.75 95 LEU A O 1
ATOM 736 N N . GLN A 1 96 ? 11.050 -3.246 -6.902 1.00 94.31 96 GLN A N 1
ATOM 737 C CA . GLN A 1 96 ? 10.688 -2.522 -5.682 1.00 94.31 96 GLN A CA 1
ATOM 738 C C . GLN A 1 96 ? 9.246 -2.009 -5.727 1.00 94.31 96 GLN A C 1
ATOM 740 O O . GLN A 1 96 ? 8.539 -2.088 -4.727 1.00 94.31 96 GLN A O 1
ATOM 745 N N . MET A 1 97 ? 8.778 -1.540 -6.888 1.00 94.88 97 MET A N 1
ATOM 746 C CA . MET A 1 97 ? 7.389 -1.116 -7.067 1.00 94.88 97 MET A CA 1
ATOM 747 C C . MET A 1 97 ? 6.410 -2.265 -6.818 1.00 94.88 97 MET A C 1
ATOM 749 O O . MET A 1 97 ? 5.393 -2.067 -6.158 1.00 94.88 97 MET A O 1
ATOM 753 N N . VAL A 1 98 ? 6.714 -3.469 -7.310 1.00 95.00 98 VAL A N 1
ATOM 754 C CA . VAL A 1 98 ? 5.875 -4.650 -7.062 1.00 95.00 98 VAL A CA 1
ATOM 755 C C . VAL A 1 98 ? 5.920 -5.039 -5.584 1.00 95.00 98 VAL A C 1
ATOM 757 O O . VAL A 1 98 ? 4.871 -5.179 -4.966 1.00 95.00 98 VAL A O 1
ATOM 760 N N . GLN A 1 99 ? 7.113 -5.128 -4.991 1.00 95.44 99 GLN A N 1
ATOM 761 C CA . GLN A 1 99 ? 7.288 -5.521 -3.588 1.00 95.44 99 GLN A CA 1
ATOM 762 C C . GLN A 1 99 ? 6.592 -4.563 -2.612 1.00 95.44 99 GLN A C 1
ATOM 764 O O . GLN A 1 99 ? 5.870 -5.005 -1.717 1.00 95.44 99 GLN A O 1
ATOM 769 N N . LEU A 1 100 ? 6.770 -3.250 -2.792 1.00 95.00 100 LEU A N 1
ATOM 770 C CA . LEU A 1 100 ? 6.093 -2.246 -1.970 1.00 95.00 100 LEU A CA 1
ATOM 771 C C . LEU A 1 100 ? 4.581 -2.251 -2.209 1.00 95.00 100 LEU A C 1
ATOM 773 O O . LEU A 1 100 ? 3.821 -2.134 -1.252 1.00 95.00 100 LEU A O 1
ATOM 777 N N . GLY A 1 101 ? 4.137 -2.431 -3.457 1.00 94.75 101 GLY A N 1
ATOM 778 C CA . GLY A 1 101 ? 2.716 -2.525 -3.790 1.00 94.75 101 GLY A CA 1
ATOM 779 C C . GLY A 1 101 ? 2.027 -3.726 -3.131 1.00 94.75 101 GLY A C 1
ATOM 780 O O . GLY A 1 101 ? 0.941 -3.582 -2.569 1.00 94.75 101 GLY A O 1
ATOM 781 N N . GLU A 1 102 ? 2.665 -4.897 -3.146 1.00 94.62 102 GLU A N 1
ATOM 782 C CA . GLU A 1 102 ? 2.171 -6.109 -2.481 1.00 94.62 102 GLU A CA 1
ATOM 783 C C . GLU A 1 102 ? 2.142 -5.953 -0.957 1.00 94.62 102 GLU A C 1
ATOM 785 O O . GLU A 1 102 ? 1.138 -6.288 -0.321 1.00 94.62 102 GLU A O 1
ATOM 790 N N . GLY A 1 103 ? 3.209 -5.396 -0.372 1.00 94.94 103 GLY A N 1
ATOM 791 C CA . GLY A 1 103 ? 3.279 -5.100 1.059 1.00 94.94 103 GLY A CA 1
ATOM 792 C C . GLY A 1 103 ? 2.164 -4.154 1.506 1.00 94.94 103 GLY A C 1
ATOM 793 O O . GLY A 1 103 ? 1.414 -4.475 2.430 1.00 94.94 103 GLY A O 1
ATOM 794 N N . LEU A 1 104 ? 1.983 -3.047 0.781 1.00 95.00 104 LEU A N 1
ATOM 795 C CA . LEU A 1 104 ? 0.926 -2.070 1.034 1.00 95.00 104 LEU A CA 1
ATOM 796 C C . LEU A 1 104 ? -0.469 -2.699 0.920 1.00 95.00 104 LEU A C 1
ATOM 798 O O . LEU A 1 104 ? -1.325 -2.458 1.773 1.00 95.00 104 LEU A O 1
ATOM 802 N N . ALA A 1 105 ? -0.710 -3.531 -0.099 1.00 93.62 105 ALA A N 1
ATOM 803 C CA . ALA A 1 105 ? -1.983 -4.226 -0.272 1.00 93.62 105 ALA A CA 1
ATOM 804 C C . ALA A 1 105 ? -2.275 -5.196 0.887 1.00 93.62 105 ALA A C 1
ATOM 806 O O . ALA A 1 105 ? -3.399 -5.230 1.397 1.00 93.62 105 ALA A O 1
ATOM 807 N N . ALA A 1 106 ? -1.269 -5.942 1.350 1.00 94.88 106 ALA A N 1
ATOM 808 C CA . ALA A 1 106 ? -1.402 -6.839 2.495 1.00 94.88 106 ALA A CA 1
ATOM 809 C C . ALA A 1 106 ? -1.683 -6.070 3.800 1.00 94.88 106 ALA A C 1
ATOM 811 O O . ALA A 1 106 ? -2.565 -6.459 4.575 1.00 94.88 106 ALA A O 1
ATOM 812 N N . SER A 1 107 ? -0.976 -4.959 4.028 1.00 94.12 107 SER A N 1
ATOM 813 C CA . SER A 1 107 ? -1.194 -4.069 5.173 1.00 94.12 107 SER A CA 1
ATOM 814 C C . SER A 1 107 ? -2.596 -3.449 5.150 1.00 94.12 107 SER A C 1
ATOM 816 O O . SER A 1 107 ? -3.287 -3.465 6.172 1.00 94.12 107 SER A O 1
ATOM 818 N N . LEU A 1 108 ? -3.054 -2.968 3.988 1.00 93.50 108 LEU A N 1
ATOM 819 C CA . LEU A 1 108 ? -4.399 -2.418 3.796 1.00 93.50 108 LEU A CA 1
ATOM 820 C C . LEU A 1 108 ? -5.487 -3.463 4.041 1.00 93.50 108 LEU A C 1
ATOM 822 O O . LEU A 1 108 ? -6.432 -3.175 4.772 1.00 93.50 108 LEU A O 1
ATOM 826 N N . SER A 1 109 ? -5.347 -4.673 3.489 1.00 93.06 109 SER A N 1
ATOM 827 C CA . SER A 1 109 ? -6.300 -5.768 3.719 1.00 93.06 109 SER A CA 1
ATOM 828 C C . SER A 1 109 ? -6.466 -6.032 5.212 1.00 93.06 109 SER A C 1
ATOM 830 O O . SER A 1 109 ? -7.577 -5.977 5.732 1.00 93.06 109 SER A O 1
ATOM 832 N N . ARG A 1 110 ? -5.348 -6.202 5.929 1.00 92.88 110 ARG A N 1
ATOM 833 C CA . ARG A 1 110 ? -5.359 -6.425 7.380 1.00 92.88 110 ARG A CA 1
ATOM 834 C C . ARG A 1 110 ? -6.009 -5.264 8.135 1.00 92.88 110 ARG A C 1
ATOM 836 O O . ARG A 1 110 ? -6.735 -5.479 9.103 1.00 92.88 110 ARG A O 1
ATOM 843 N N . ALA A 1 111 ? -5.743 -4.031 7.714 1.00 91.88 111 ALA A N 1
ATOM 844 C CA . ALA A 1 111 ? -6.307 -2.847 8.344 1.00 91.88 111 ALA A CA 1
ATOM 845 C C . ALA A 1 111 ? -7.827 -2.758 8.132 1.00 91.88 111 ALA A C 1
ATOM 847 O O . ALA A 1 111 ? -8.558 -2.408 9.062 1.00 91.88 111 ALA A O 1
ATOM 848 N N . PHE A 1 112 ? -8.320 -3.146 6.954 1.00 91.44 112 PHE A N 1
ATOM 849 C CA . PHE A 1 112 ? -9.751 -3.231 6.677 1.00 91.44 112 PHE A CA 1
ATOM 850 C C . PHE A 1 112 ? -10.437 -4.388 7.400 1.00 91.44 112 PHE A C 1
ATOM 852 O O . PHE A 1 112 ? -11.548 -4.189 7.888 1.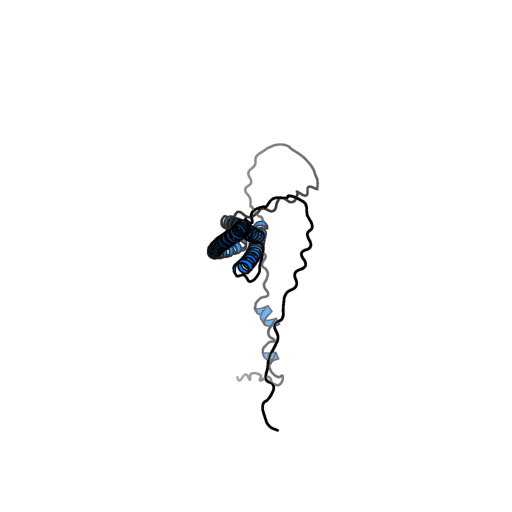00 91.44 112 PHE A O 1
ATOM 859 N N . ASP A 1 113 ? -9.782 -5.538 7.565 1.00 91.19 113 ASP A N 1
ATOM 860 C CA . ASP A 1 113 ? -10.318 -6.652 8.358 1.00 91.19 113 ASP A CA 1
ATOM 861 C C . ASP A 1 113 ? -10.556 -6.232 9.819 1.00 91.19 113 ASP A C 1
ATOM 863 O O . ASP A 1 113 ? -11.604 -6.524 10.405 1.00 91.19 113 ASP A O 1
ATOM 867 N N . LEU A 1 114 ? -9.625 -5.460 10.391 1.00 88.25 114 LEU A N 1
ATOM 868 C CA . LEU A 1 114 ? -9.779 -4.864 11.722 1.00 88.25 114 LEU A CA 1
ATOM 869 C C . LEU A 1 114 ? -10.871 -3.783 11.760 1.00 88.25 114 LEU A C 1
ATOM 871 O O . LEU A 1 114 ? -11.622 -3.695 12.732 1.00 88.25 114 LEU A O 1
ATOM 875 N N . ALA A 1 115 ? -10.996 -2.970 10.708 1.00 86.75 115 ALA A N 1
ATOM 876 C CA . ALA A 1 115 ? -12.009 -1.916 10.619 1.00 86.75 115 ALA A CA 1
ATOM 877 C C . ALA A 1 115 ? -13.437 -2.454 10.399 1.00 86.75 115 ALA A C 1
ATOM 879 O O . ALA A 1 115 ? -14.410 -1.810 10.801 1.00 86.75 115 ALA A O 1
ATOM 880 N N . ALA A 1 116 ? -13.570 -3.608 9.743 1.00 85.44 116 ALA A N 1
ATOM 881 C CA . ALA A 1 116 ? -14.831 -4.304 9.500 1.00 85.44 116 ALA A CA 1
ATOM 882 C C . ALA A 1 116 ? -15.282 -5.156 10.698 1.00 85.44 116 ALA A C 1
ATOM 884 O O . ALA A 1 116 ? -16.408 -5.649 10.707 1.00 85.44 116 ALA A O 1
ATOM 885 N N . GLY A 1 117 ? -14.421 -5.324 11.708 1.00 80.88 117 GLY A N 1
ATOM 886 C CA . GLY A 1 117 ? -14.681 -6.193 12.855 1.00 80.88 117 GLY A CA 1
ATOM 887 C C . GLY A 1 117 ? -14.538 -7.684 12.540 1.00 80.88 117 GLY A C 1
ATOM 888 O O . GLY A 1 117 ? -14.966 -8.508 13.343 1.00 80.88 117 GLY A O 1
ATOM 889 N N . ALA A 1 118 ? -13.930 -8.040 11.401 1.00 74.69 118 ALA A N 1
ATOM 890 C CA . ALA A 1 118 ? -13.592 -9.423 11.065 1.00 74.69 118 ALA A CA 1
ATOM 891 C C . ALA A 1 118 ? -12.464 -9.965 11.962 1.00 74.69 118 ALA A C 1
ATOM 893 O O . ALA A 1 118 ? -12.392 -11.164 12.222 1.00 74.69 118 ALA A O 1
ATOM 894 N N . ALA A 1 119 ? -11.620 -9.070 12.483 1.00 75.56 119 ALA A N 1
ATOM 895 C CA . ALA A 1 119 ? -10.629 -9.357 13.509 1.00 75.56 119 ALA A CA 1
ATOM 896 C C . ALA A 1 119 ? -10.673 -8.292 14.619 1.00 75.56 119 ALA A C 1
ATOM 898 O O . ALA A 1 119 ? -10.945 -7.115 14.372 1.00 75.56 119 ALA A O 1
ATOM 899 N N . THR A 1 120 ? -10.392 -8.694 15.860 1.00 77.44 120 THR A N 1
ATOM 900 C CA . THR A 1 120 ? -10.329 -7.788 17.016 1.00 77.44 120 THR A CA 1
ATOM 901 C C . THR A 1 120 ? -8.884 -7.604 17.458 1.00 77.44 120 THR A C 1
ATOM 903 O O . THR A 1 120 ? -8.270 -8.549 17.944 1.00 77.44 120 THR A O 1
ATOM 906 N N . ALA A 1 121 ? -8.364 -6.383 17.333 1.00 80.50 121 ALA A N 1
ATOM 907 C CA . ALA A 1 121 ? -7.062 -5.994 17.871 1.00 80.50 121 ALA A CA 1
ATOM 908 C C . ALA A 1 121 ? -7.205 -4.864 18.909 1.00 80.50 121 ALA A C 1
ATOM 910 O O . ALA A 1 121 ? -8.141 -4.048 18.808 1.00 80.50 121 ALA A O 1
ATOM 911 N N . PRO A 1 122 ? -6.286 -4.778 19.889 1.00 86.50 122 PRO A N 1
ATOM 912 C CA . PRO A 1 122 ? -6.118 -3.608 20.742 1.00 86.50 122 PRO A CA 1
ATOM 913 C C . PRO A 1 122 ? -6.029 -2.313 19.926 1.00 86.50 122 PRO A C 1
ATOM 915 O O . PRO A 1 122 ? -5.504 -2.292 18.813 1.00 86.50 122 PRO A O 1
ATOM 918 N N . LEU A 1 123 ? -6.528 -1.208 20.490 1.00 87.25 123 LEU A N 1
ATOM 919 C CA . LEU A 1 123 ? -6.551 0.088 19.798 1.00 87.25 123 LEU A CA 1
ATOM 920 C C . LEU A 1 123 ? -5.149 0.542 19.362 1.00 87.25 123 LEU A C 1
ATOM 922 O O . LEU A 1 123 ? -4.986 1.045 18.255 1.00 87.25 123 LEU A O 1
ATOM 926 N N . VAL A 1 124 ? -4.148 0.309 20.213 1.00 89.62 124 VAL A N 1
ATOM 927 C CA . VAL A 1 124 ? -2.744 0.672 19.967 1.00 89.62 124 VAL A CA 1
ATOM 928 C C . VAL A 1 124 ? -2.183 -0.053 18.743 1.00 89.62 124 VAL A C 1
ATOM 930 O O . VAL A 1 124 ? -1.515 0.559 17.916 1.00 89.62 124 VAL A O 1
ATOM 933 N N . GLU A 1 125 ? -2.493 -1.340 18.583 1.00 90.62 125 GLU A N 1
ATOM 934 C CA . GLU A 1 125 ? -2.038 -2.129 17.433 1.00 90.62 125 GLU A CA 1
ATOM 935 C C . GLU A 1 125 ? -2.704 -1.670 16.136 1.00 90.62 125 GLU A C 1
ATOM 937 O O . GLU A 1 125 ? -2.043 -1.550 15.105 1.00 90.62 125 GLU A O 1
ATOM 942 N N . TYR A 1 126 ? -4.002 -1.360 16.188 1.00 92.00 126 TYR A N 1
ATOM 943 C CA . TYR A 1 126 ? -4.714 -0.824 15.031 1.00 92.00 126 TYR A CA 1
ATOM 944 C C . TYR A 1 126 ? -4.169 0.551 14.623 1.00 92.00 126 TYR A C 1
ATOM 946 O O . TYR A 1 126 ? -3.951 0.799 13.440 1.00 92.00 126 TYR A O 1
ATOM 954 N N . GLN A 1 127 ? -3.866 1.417 15.593 1.00 93.38 127 GLN A N 1
ATOM 955 C CA . GLN A 1 127 ? -3.230 2.706 15.335 1.00 93.38 127 GLN A CA 1
ATOM 956 C C . GLN A 1 127 ? -1.848 2.536 14.690 1.00 93.38 127 GLN A C 1
ATOM 958 O O . GLN A 1 127 ? -1.576 3.177 13.676 1.00 93.38 127 GLN A O 1
ATOM 963 N N . ALA A 1 128 ? -1.014 1.636 15.221 1.00 94.31 128 ALA A N 1
ATOM 964 C CA . ALA A 1 128 ? 0.302 1.333 14.661 1.00 94.31 128 ALA A CA 1
ATOM 965 C C . ALA A 1 128 ? 0.210 0.799 13.219 1.00 94.31 128 ALA A C 1
ATOM 967 O O . ALA A 1 128 ? 1.000 1.180 12.350 1.00 94.31 128 ALA A O 1
ATOM 968 N N . LEU A 1 129 ? -0.783 -0.049 12.938 1.00 94.44 129 LEU A N 1
ATOM 969 C CA . LEU A 1 129 ? -1.024 -0.569 11.596 1.00 94.44 129 LEU A CA 1
ATOM 970 C C . LEU A 1 129 ? -1.429 0.540 10.618 1.00 94.44 129 LEU A C 1
ATOM 972 O O . LEU A 1 129 ? -0.895 0.592 9.514 1.00 94.44 129 LEU A O 1
ATOM 976 N N . VAL A 1 130 ? -2.324 1.448 11.018 1.00 95.00 130 VAL A N 1
ATOM 977 C CA . VAL A 1 130 ? -2.718 2.591 10.178 1.00 95.00 130 VAL A CA 1
ATOM 978 C C . VAL A 1 130 ? -1.526 3.505 9.905 1.00 95.00 130 VAL A C 1
ATOM 980 O O . VAL A 1 130 ? -1.313 3.883 8.757 1.00 95.00 130 VAL A O 1
ATOM 983 N N . THR A 1 131 ? -0.695 3.799 10.910 1.00 95.31 131 THR A N 1
ATOM 984 C CA . THR A 1 131 ? 0.523 4.601 10.696 1.00 95.31 131 THR A CA 1
ATOM 985 C C . THR A 1 131 ? 1.519 3.915 9.763 1.00 95.31 131 THR A C 1
ATOM 987 O O . THR A 1 131 ? 2.145 4.581 8.941 1.00 95.31 131 THR A O 1
ATOM 990 N N . ARG A 1 132 ? 1.636 2.580 9.832 1.00 95.50 132 ARG A N 1
ATOM 991 C CA . ARG A 1 132 ? 2.453 1.811 8.887 1.00 95.50 132 ARG A CA 1
ATOM 992 C C . ARG A 1 132 ? 1.913 1.945 7.465 1.00 95.50 132 ARG A C 1
ATOM 994 O O . ARG A 1 132 ? 2.688 2.275 6.577 1.00 95.50 132 ARG A O 1
ATOM 1001 N N . VAL A 1 133 ? 0.611 1.744 7.256 1.00 96.12 133 VAL A N 1
ATOM 1002 C CA . VAL A 1 133 ? -0.028 1.888 5.933 1.00 96.12 133 VAL A CA 1
ATOM 1003 C C . VAL A 1 133 ? 0.227 3.275 5.347 1.00 96.12 133 VAL A C 1
ATOM 1005 O O . VAL A 1 133 ? 0.553 3.394 4.171 1.00 96.12 133 VAL A O 1
ATOM 1008 N N . GLU A 1 134 ? 0.117 4.327 6.158 1.00 95.62 134 GLU A N 1
ATOM 1009 C CA . GLU A 1 134 ? 0.398 5.696 5.716 1.00 95.62 134 GLU A CA 1
ATOM 1010 C C . GLU A 1 134 ? 1.867 5.880 5.308 1.00 95.62 134 GLU A C 1
ATOM 1012 O O . GLU A 1 134 ? 2.140 6.497 4.280 1.00 95.62 134 GLU A O 1
ATOM 1017 N N . SER A 1 135 ? 2.809 5.307 6.065 1.00 96.06 135 SER A N 1
ATOM 1018 C CA . SER A 1 135 ? 4.232 5.346 5.705 1.00 96.06 135 SER A CA 1
ATOM 1019 C C . SER A 1 135 ? 4.548 4.543 4.438 1.00 96.06 135 SER A C 1
ATOM 1021 O O . SER A 1 135 ? 5.270 5.031 3.574 1.00 96.06 135 SER A O 1
ATOM 1023 N N . GLU A 1 136 ? 3.957 3.353 4.279 1.00 95.56 136 GLU A N 1
ATOM 1024 C CA . GLU A 1 136 ? 4.128 2.500 3.097 1.00 95.56 136 GLU A CA 1
ATOM 1025 C C . GLU A 1 136 ? 3.536 3.167 1.850 1.00 95.56 136 GLU A C 1
ATOM 1027 O O . GLU A 1 136 ? 4.150 3.130 0.785 1.00 95.56 136 GLU A O 1
ATOM 1032 N N . MET A 1 137 ? 2.387 3.840 1.985 1.00 95.50 137 MET A N 1
ATOM 1033 C CA . MET A 1 137 ? 1.794 4.632 0.907 1.00 95.50 137 MET A CA 1
ATOM 1034 C C . MET A 1 137 ? 2.721 5.770 0.475 1.00 95.50 137 MET A C 1
ATOM 1036 O O . MET A 1 137 ? 2.927 5.957 -0.723 1.00 95.50 137 MET A O 1
ATOM 1040 N N . ALA A 1 138 ? 3.288 6.514 1.430 1.00 95.56 138 ALA A N 1
ATOM 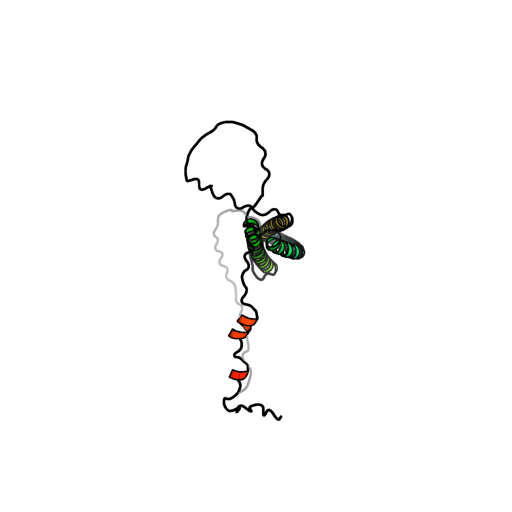1041 C CA . ALA A 1 138 ? 4.212 7.605 1.132 1.00 95.56 138 ALA A CA 1
ATOM 1042 C C . ALA A 1 138 ? 5.462 7.090 0.401 1.00 95.56 138 ALA A C 1
ATOM 1044 O O . ALA A 1 138 ? 5.794 7.588 -0.669 1.00 95.56 138 ALA A O 1
ATOM 1045 N N . SER A 1 139 ? 6.088 6.019 0.903 1.00 95.31 139 SER A N 1
ATOM 1046 C CA . SER A 1 139 ? 7.245 5.401 0.242 1.00 95.31 139 SER A CA 1
ATOM 1047 C C . SER A 1 139 ? 6.920 4.882 -1.161 1.00 95.31 139 SER A C 1
ATOM 1049 O O . SER A 1 139 ? 7.727 5.024 -2.079 1.00 95.31 139 SER A O 1
ATOM 1051 N N . PHE A 1 140 ? 5.735 4.295 -1.353 1.00 96.31 140 PHE A N 1
ATOM 1052 C CA . PHE A 1 140 ? 5.301 3.834 -2.668 1.00 96.31 140 PHE A CA 1
ATOM 1053 C C . PHE A 1 140 ? 5.066 5.005 -3.632 1.00 96.31 140 PHE A C 1
ATOM 1055 O O . PHE A 1 140 ? 5.492 4.948 -4.786 1.00 96.31 140 PHE A O 1
ATOM 1062 N N . GLN A 1 141 ? 4.447 6.088 -3.161 1.00 95.81 141 GLN A N 1
ATOM 1063 C CA . GLN A 1 141 ? 4.253 7.309 -3.939 1.00 95.81 141 GLN A CA 1
ATOM 1064 C C . GLN A 1 141 ? 5.590 7.946 -4.345 1.00 95.81 141 GLN A C 1
ATOM 1066 O O . GLN A 1 141 ? 5.766 8.305 -5.512 1.00 95.81 141 GLN A O 1
ATOM 1071 N N . ASP A 1 142 ? 6.546 8.035 -3.425 1.00 95.50 142 ASP A N 1
ATOM 1072 C CA . ASP A 1 142 ? 7.886 8.559 -3.697 1.00 95.50 142 ASP A CA 1
ATOM 1073 C C . ASP A 1 142 ? 8.609 7.708 -4.748 1.00 95.50 142 ASP A C 1
ATOM 1075 O O . ASP A 1 142 ? 9.171 8.236 -5.706 1.00 95.50 142 ASP A O 1
ATOM 1079 N N . LEU A 1 143 ? 8.529 6.378 -4.652 1.00 94.88 143 LEU A N 1
ATOM 1080 C CA . LEU A 1 143 ? 9.125 5.497 -5.655 1.00 94.88 143 LEU A CA 1
ATOM 1081 C C . LE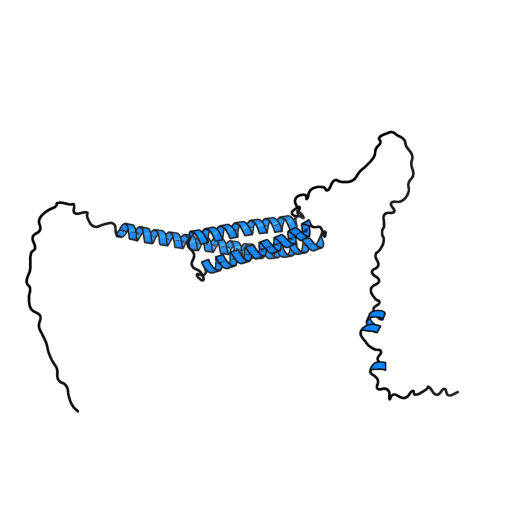U A 1 143 ? 8.488 5.685 -7.040 1.00 94.88 143 LEU A C 1
ATOM 1083 O O . LEU A 1 143 ? 9.202 5.834 -8.032 1.00 94.88 143 LEU A O 1
ATOM 1087 N N . VAL A 1 144 ? 7.153 5.706 -7.119 1.00 95.06 144 VAL A N 1
ATOM 1088 C CA . VAL A 1 144 ? 6.426 5.906 -8.384 1.00 95.06 144 VAL A CA 1
ATOM 1089 C C . VAL A 1 144 ? 6.796 7.250 -9.006 1.00 95.06 144 VAL A C 1
ATOM 1091 O O . VAL A 1 144 ? 7.082 7.317 -10.201 1.00 95.06 144 VAL A O 1
ATOM 1094 N N . THR A 1 145 ? 6.824 8.320 -8.211 1.00 93.94 145 THR A N 1
ATOM 1095 C CA . THR A 1 145 ? 7.191 9.651 -8.706 1.00 93.94 145 THR A CA 1
ATOM 1096 C C . THR A 1 145 ? 8.645 9.692 -9.168 1.00 93.94 145 THR A C 1
ATOM 1098 O O . THR A 1 145 ? 8.903 10.201 -10.255 1.00 93.94 145 THR A O 1
ATOM 1101 N N . ASN A 1 146 ? 9.588 9.101 -8.435 1.00 92.12 146 ASN A N 1
ATOM 1102 C CA . ASN A 1 146 ? 10.990 9.017 -8.850 1.00 92.12 146 ASN A CA 1
ATOM 1103 C C . ASN A 1 146 ? 11.147 8.319 -10.212 1.00 92.12 146 ASN A C 1
ATOM 1105 O O . ASN A 1 146 ? 11.792 8.861 -11.112 1.00 92.12 146 ASN A O 1
ATOM 1109 N N . VAL A 1 147 ? 10.457 7.193 -10.420 1.00 92.12 147 VAL A N 1
ATOM 1110 C CA . VAL A 1 147 ? 10.461 6.469 -11.702 1.00 92.12 147 VAL A CA 1
ATOM 1111 C C . VAL A 1 147 ? 9.859 7.301 -12.839 1.00 92.12 147 VAL A C 1
ATOM 1113 O O . VAL A 1 147 ? 10.395 7.304 -13.949 1.00 92.12 147 VAL A O 1
ATOM 1116 N N . VAL A 1 148 ? 8.775 8.042 -12.586 1.00 90.19 148 VAL A N 1
ATOM 1117 C CA . VAL A 1 148 ? 8.175 8.945 -13.587 1.00 90.19 148 VAL A CA 1
ATOM 1118 C C . VAL A 1 148 ? 9.172 10.016 -14.035 1.00 90.19 148 VAL A C 1
ATOM 1120 O O . VAL A 1 148 ? 9.274 10.282 -15.232 1.00 90.19 148 VAL A O 1
ATOM 1123 N N . HIS A 1 149 ? 9.950 10.577 -13.107 1.00 89.44 149 HIS A N 1
ATOM 1124 C CA . HIS A 1 149 ? 10.981 11.572 -13.415 1.00 89.44 149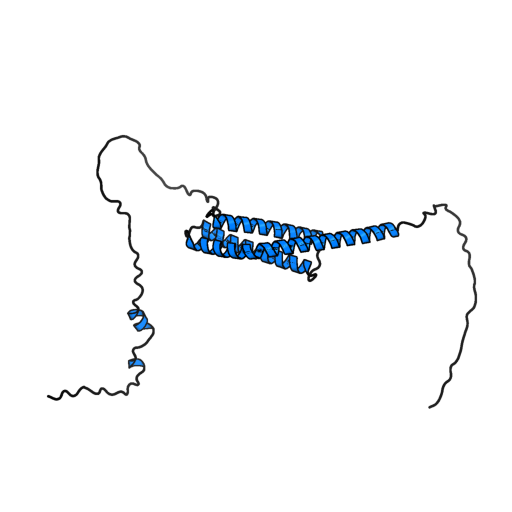 HIS A CA 1
ATOM 1125 C C . HIS A 1 149 ? 12.274 10.965 -13.993 1.00 89.44 149 HIS A C 1
ATOM 1127 O O . HIS A 1 149 ? 13.185 11.709 -14.340 1.00 89.44 149 HIS A O 1
ATOM 1133 N N . GLY A 1 150 ? 12.365 9.636 -14.125 1.00 85.00 150 GLY A N 1
ATOM 1134 C CA . GLY A 1 150 ? 13.572 8.948 -14.599 1.00 85.00 150 GLY A CA 1
ATOM 1135 C C . GLY A 1 150 ? 14.688 8.846 -13.553 1.00 85.00 150 GLY A C 1
ATOM 1136 O O . GLY A 1 150 ? 15.806 8.458 -13.885 1.00 85.00 150 GLY A O 1
ATOM 1137 N N . ASN A 1 151 ? 14.388 9.159 -12.291 1.00 87.88 151 ASN A N 1
ATOM 1138 C CA . ASN A 1 151 ? 15.302 8.999 -11.169 1.00 87.88 151 ASN A CA 1
ATOM 1139 C C . ASN A 1 151 ? 15.168 7.575 -10.631 1.00 87.88 151 ASN A C 1
ATOM 1141 O O . ASN A 1 151 ? 14.282 7.271 -9.833 1.00 87.88 151 ASN A O 1
ATOM 1145 N N . TYR A 1 152 ? 16.034 6.679 -11.094 1.00 85.44 152 TYR A N 1
ATOM 1146 C CA . TYR A 1 152 ? 16.040 5.296 -10.629 1.00 85.44 152 TYR A CA 1
ATOM 1147 C C . TYR A 1 152 ? 16.888 5.148 -9.357 1.00 85.44 152 TYR A C 1
ATOM 1149 O O . TYR A 1 152 ? 17.917 5.819 -9.239 1.00 85.44 152 TYR A O 1
ATOM 1157 N N . PRO A 1 153 ? 16.506 4.254 -8.424 1.00 77.94 153 PRO A N 1
ATOM 1158 C CA . PRO A 1 153 ? 17.347 3.920 -7.287 1.00 77.94 153 PRO A CA 1
ATOM 1159 C C . PRO A 1 153 ? 18.674 3.372 -7.814 1.00 77.94 153 PRO A C 1
ATOM 1161 O O . PRO A 1 153 ? 18.697 2.377 -8.546 1.00 77.94 153 PRO A O 1
ATOM 1164 N N . GLN A 1 154 ? 19.777 4.047 -7.491 1.00 72.56 154 GLN A N 1
ATOM 1165 C CA . GLN A 1 154 ? 21.090 3.539 -7.851 1.00 72.56 154 GLN A CA 1
ATOM 1166 C C . GLN A 1 154 ? 21.438 2.366 -6.933 1.00 72.56 154 GLN A C 1
ATOM 1168 O O . GLN A 1 154 ? 21.282 2.487 -5.717 1.00 72.56 154 GLN A O 1
ATOM 1173 N N . PRO A 1 155 ? 21.915 1.236 -7.483 1.00 62.22 155 PRO A N 1
ATOM 1174 C CA . PRO A 1 155 ? 22.592 0.254 -6.660 1.00 62.22 155 PRO A CA 1
ATOM 1175 C C . PRO A 1 155 ? 23.829 0.932 -6.066 1.00 62.22 155 PRO A C 1
ATOM 1177 O O . PRO A 1 155 ? 24.676 1.447 -6.800 1.00 62.22 155 PRO A O 1
ATOM 1180 N N . GLU A 1 156 ? 23.897 0.978 -4.738 1.00 53.31 156 GLU A N 1
ATOM 1181 C CA . GLU A 1 156 ? 25.088 1.413 -4.015 1.00 53.31 156 GLU A CA 1
ATOM 1182 C C . GLU A 1 156 ? 26.301 0.652 -4.570 1.00 53.31 156 GLU A C 1
ATOM 1184 O O . GLU A 1 156 ? 26.238 -0.561 -4.786 1.00 53.31 156 GLU A O 1
ATOM 1189 N N . HIS A 1 157 ? 27.358 1.399 -4.895 1.00 45.28 157 HIS A N 1
ATOM 1190 C CA . HIS A 1 157 ? 28.567 0.912 -5.548 1.00 45.28 157 HIS A CA 1
ATOM 1191 C C . HIS A 1 157 ? 29.080 -0.383 -4.907 1.00 45.28 157 HIS A C 1
ATOM 1193 O O . HIS A 1 157 ? 29.563 -0.386 -3.776 1.00 45.28 157 HIS A O 1
ATOM 1199 N N . GLN A 1 158 ? 29.010 -1.478 -5.665 1.00 44.66 158 GLN A N 1
ATOM 1200 C CA . GLN A 1 158 ? 29.886 -2.617 -5.437 1.00 44.66 158 GLN A CA 1
ATOM 1201 C C . GLN A 1 158 ? 31.298 -2.188 -5.856 1.00 44.66 158 GLN A C 1
ATOM 1203 O O . GLN A 1 158 ? 31.487 -1.553 -6.892 1.00 44.66 158 GLN A O 1
ATOM 1208 N N . ILE A 1 159 ? 32.226 -2.453 -4.945 1.00 45.50 159 ILE A N 1
ATOM 1209 C CA . ILE A 1 159 ? 33.645 -2.085 -4.888 1.00 45.50 159 ILE A CA 1
ATOM 1210 C C . ILE A 1 159 ? 34.353 -2.329 -6.241 1.00 45.50 159 ILE A C 1
ATOM 1212 O O . ILE A 1 159 ? 34.029 -3.312 -6.906 1.00 45.50 159 ILE A O 1
ATOM 1216 N N . PRO A 1 160 ? 35.296 -1.459 -6.663 1.00 48.31 160 PRO A N 1
ATOM 1217 C CA . PRO A 1 160 ? 36.088 -1.684 -7.866 1.00 48.31 160 PRO A CA 1
ATOM 1218 C C . PRO A 1 160 ? 37.048 -2.855 -7.630 1.00 48.31 160 PRO A C 1
ATOM 1220 O O . PRO A 1 160 ? 37.903 -2.778 -6.749 1.00 48.31 160 PRO A O 1
ATOM 1223 N N . ASP A 1 161 ? 36.912 -3.921 -8.416 1.00 46.59 161 ASP A N 1
ATOM 1224 C CA . ASP A 1 161 ? 37.952 -4.942 -8.528 1.00 46.59 161 ASP A CA 1
ATOM 1225 C C . ASP A 1 161 ? 39.115 -4.339 -9.336 1.00 46.59 161 ASP A C 1
ATOM 1227 O O . ASP A 1 161 ? 39.139 -4.349 -10.567 1.00 46.59 161 ASP A O 1
ATOM 1231 N N . GLU A 1 162 ? 40.037 -3.717 -8.604 1.00 52.38 162 GLU A N 1
ATOM 1232 C CA . GLU A 1 162 ? 41.421 -3.479 -9.005 1.00 52.38 162 GLU A CA 1
ATOM 1233 C C . GLU A 1 162 ? 42.166 -4.816 -8.926 1.00 52.38 162 GLU A C 1
ATOM 1235 O O . GLU A 1 162 ? 42.242 -5.378 -7.839 1.00 52.38 162 GLU A O 1
ATOM 1240 N N . GLU A 1 163 ? 42.689 -5.310 -10.053 1.00 48.78 163 GLU A N 1
ATOM 1241 C CA . GLU A 1 163 ? 43.924 -6.112 -10.173 1.00 48.78 163 GLU A CA 1
ATOM 1242 C C . GLU A 1 163 ? 44.113 -6.510 -11.653 1.00 48.78 163 GLU A C 1
ATOM 1244 O O . GLU A 1 163 ? 43.432 -7.391 -12.171 1.00 48.78 163 GLU A O 1
ATOM 1249 N N . ASP A 1 164 ? 44.950 -5.761 -12.385 1.00 42.50 164 ASP A N 1
ATOM 1250 C CA . ASP A 1 164 ? 46.209 -6.297 -12.937 1.00 42.50 164 ASP A CA 1
ATOM 1251 C C . ASP A 1 164 ? 46.903 -5.313 -13.909 1.00 42.50 164 ASP A C 1
ATOM 1253 O O . ASP A 1 164 ? 46.540 -5.139 -15.070 1.00 42.50 164 ASP A O 1
ATOM 1257 N N . GLU A 1 165 ? 47.947 -4.683 -13.364 1.00 44.62 165 GLU A N 1
ATOM 1258 C CA . GLU A 1 165 ? 49.305 -4.618 -13.919 1.00 44.62 165 GLU A CA 1
ATOM 1259 C C . GLU A 1 165 ? 49.574 -4.085 -15.354 1.00 44.62 165 GLU A C 1
ATOM 1261 O O . GLU A 1 165 ? 49.510 -4.793 -16.354 1.00 44.62 165 GLU A O 1
ATOM 1266 N N . ASN A 1 166 ? 50.163 -2.877 -15.398 1.00 35.09 166 ASN A N 1
ATOM 1267 C CA . ASN A 1 166 ? 51.617 -2.675 -15.605 1.00 35.09 166 ASN A CA 1
ATOM 1268 C C . ASN A 1 166 ? 52.063 -1.729 -16.755 1.00 35.09 166 ASN A C 1
ATOM 1270 O O . ASN A 1 166 ? 51.733 -1.892 -17.925 1.00 35.09 166 ASN A O 1
ATOM 1274 N N . CYS A 1 167 ? 52.972 -0.832 -16.346 1.00 30.06 167 CYS A N 1
ATOM 1275 C CA . CYS A 1 167 ? 54.024 -0.099 -17.065 1.00 30.06 167 CYS A CA 1
ATOM 1276 C C . CYS A 1 167 ? 53.713 1.116 -17.970 1.00 30.06 167 CYS A C 1
ATOM 1278 O O . CYS A 1 167 ? 53.554 1.008 -19.179 1.00 30.06 167 CYS A O 1
ATOM 1280 N N . SER A 1 168 ? 53.889 2.293 -17.349 1.00 33.28 168 SER A N 1
ATOM 1281 C CA . SER A 1 168 ? 54.976 3.262 -17.619 1.00 33.28 168 SER A CA 1
ATOM 1282 C C . SER A 1 168 ? 55.090 3.891 -19.015 1.00 33.28 168 SER A C 1
ATOM 1284 O O . SER A 1 168 ? 55.553 3.257 -19.960 1.00 33.28 168 SER A O 1
ATOM 1286 N N . SER A 1 169 ? 54.852 5.204 -19.089 1.00 31.75 169 SER A N 1
ATOM 1287 C CA . SER A 1 169 ? 55.903 6.247 -19.143 1.00 31.75 169 SER A CA 1
ATOM 1288 C C . SER A 1 169 ? 55.326 7.541 -19.726 1.00 31.75 169 SER A C 1
ATOM 1290 O O . SER A 1 169 ? 54.701 7.534 -20.784 1.00 31.75 169 SER A O 1
ATOM 1292 N N . GLU A 1 170 ? 55.555 8.654 -19.037 1.00 41.53 170 GLU A N 1
ATOM 1293 C CA . GLU A 1 170 ? 55.391 10.003 -19.580 1.00 41.53 170 GLU A CA 1
ATOM 1294 C C . GLU A 1 170 ? 56.480 10.279 -20.635 1.00 41.53 170 GLU A C 1
ATOM 1296 O O . GLU A 1 170 ? 57.616 9.857 -20.436 1.00 41.53 170 GLU A O 1
ATOM 1301 N N . GLU A 1 171 ? 56.143 10.963 -21.737 1.00 36.62 171 GLU A N 1
ATOM 1302 C CA . GLU A 1 171 ? 56.823 12.181 -22.232 1.00 36.62 171 GLU A CA 1
ATOM 1303 C C . GLU A 1 171 ? 56.340 12.610 -23.643 1.00 36.62 171 GLU A C 1
ATOM 1305 O O . GLU A 1 171 ? 56.312 11.840 -24.596 1.00 36.62 171 GLU A O 1
ATOM 1310 N N . GLU A 1 172 ? 55.969 13.893 -23.716 1.00 35.44 172 GLU A N 1
ATOM 1311 C CA . GLU A 1 172 ? 56.171 14.889 -24.787 1.00 35.44 172 GLU A CA 1
ATOM 1312 C C . GLU A 1 172 ? 55.750 14.669 -26.271 1.00 35.44 172 GLU A C 1
ATOM 1314 O O . GLU A 1 172 ? 56.403 14.002 -27.062 1.00 35.44 172 GLU A O 1
ATOM 1319 N N . LYS A 1 173 ? 54.784 15.519 -26.675 1.00 33.84 173 LYS A N 1
ATOM 1320 C CA . LYS A 1 173 ? 54.855 16.515 -27.778 1.00 33.84 173 LYS A CA 1
ATOM 1321 C C . LYS A 1 173 ? 54.796 16.059 -29.255 1.00 33.84 173 LYS A C 1
ATOM 1323 O O . LYS A 1 173 ? 55.704 15.443 -29.795 1.00 33.84 173 LYS A O 1
ATOM 1328 N N . SER A 1 174 ? 53.814 16.652 -29.946 1.00 30.98 174 SER A N 1
ATOM 1329 C CA . SER A 1 174 ? 53.870 17.298 -31.279 1.00 30.98 174 SER A CA 1
ATOM 1330 C C . SER A 1 174 ? 52.809 16.843 -32.287 1.00 30.98 174 SER A C 1
ATOM 1332 O O . SER A 1 174 ? 52.360 15.704 -32.312 1.00 30.98 174 SER A O 1
ATOM 1334 N N . GLU A 1 175 ? 52.375 17.838 -33.056 1.00 38.47 175 GLU A N 1
ATOM 1335 C CA . GLU A 1 175 ? 51.332 17.861 -34.075 1.00 38.47 175 GLU A CA 1
ATOM 1336 C C . GLU A 1 175 ? 51.535 16.800 -35.168 1.00 38.47 175 GLU A C 1
ATOM 1338 O O . GLU A 1 175 ? 52.631 16.677 -35.713 1.00 38.47 175 GLU A O 1
ATOM 1343 N N . ASN A 1 176 ? 50.463 16.111 -35.574 1.00 33.53 176 ASN A N 1
ATOM 1344 C CA . ASN A 1 176 ? 50.056 16.116 -36.980 1.00 33.53 176 ASN A CA 1
ATOM 1345 C C . ASN A 1 176 ? 48.675 15.494 -37.220 1.00 33.53 176 ASN A C 1
ATOM 1347 O O . ASN A 1 176 ? 48.247 14.530 -36.592 1.00 33.53 176 ASN A O 1
ATOM 1351 N N . ASP A 1 177 ? 48.029 16.127 -38.182 1.00 35.81 177 ASP A N 1
ATOM 1352 C CA . ASP A 1 177 ? 46.724 15.934 -38.785 1.00 35.81 177 ASP A CA 1
ATOM 1353 C C . ASP A 1 177 ? 46.653 14.620 -39.589 1.00 35.81 177 ASP A C 1
ATOM 1355 O O . ASP A 1 177 ? 47.381 14.484 -40.570 1.00 35.81 177 ASP A O 1
ATOM 1359 N N . ILE A 1 178 ? 45.792 13.664 -39.202 1.00 39.41 178 ILE A N 1
ATOM 1360 C CA . ILE A 1 178 ? 45.233 12.640 -40.108 1.00 39.41 178 ILE A CA 1
ATOM 1361 C C . ILE A 1 178 ? 43.783 12.355 -39.698 1.00 39.41 178 ILE A C 1
ATOM 1363 O O . ILE A 1 178 ? 43.480 11.715 -38.692 1.00 39.41 178 ILE A O 1
ATOM 1367 N N . GLN A 1 179 ? 42.888 12.857 -40.531 1.00 45.69 179 GLN A N 1
ATOM 1368 C CA . GLN A 1 179 ? 41.490 12.490 -40.653 1.00 45.69 179 GLN A CA 1
ATOM 1369 C C . GLN A 1 179 ? 41.387 11.039 -41.145 1.00 45.69 179 GLN A C 1
ATOM 1371 O O . GLN A 1 179 ? 41.765 10.799 -42.280 1.00 45.69 179 GLN A O 1
ATOM 1376 N N . GLU A 1 180 ? 40.869 10.096 -40.344 1.00 40.44 180 GLU A N 1
ATOM 1377 C CA . GLU A 1 180 ? 40.220 8.871 -40.853 1.00 40.44 180 GLU A CA 1
ATOM 1378 C C . GLU A 1 180 ? 39.464 8.081 -39.754 1.00 40.44 180 GLU A C 1
ATOM 1380 O O . GLU A 1 180 ? 40.021 7.592 -38.778 1.00 40.44 180 GLU A O 1
ATOM 1385 N N . GLU A 1 181 ? 38.147 7.992 -39.965 1.00 37.78 181 GLU A N 1
ATOM 1386 C CA . GLU A 1 181 ? 37.285 6.825 -39.735 1.00 37.78 181 GLU A CA 1
ATOM 1387 C C . GLU A 1 181 ? 37.092 6.251 -38.312 1.00 37.78 181 GLU A C 1
ATOM 1389 O O . GLU A 1 181 ? 37.739 5.307 -37.857 1.00 37.78 181 GLU A O 1
ATOM 1394 N N . ALA A 1 182 ? 36.025 6.726 -37.656 1.00 44.56 182 ALA A N 1
ATOM 1395 C CA . ALA A 1 182 ? 35.358 6.035 -36.557 1.00 44.56 182 ALA A CA 1
ATOM 1396 C C . ALA A 1 182 ? 34.728 4.712 -37.042 1.00 44.56 182 ALA A C 1
ATOM 1398 O O . ALA A 1 182 ? 33.531 4.635 -37.319 1.00 44.56 182 ALA A O 1
ATOM 1399 N N . THR A 1 183 ? 35.531 3.652 -37.123 1.00 44.47 183 THR A N 1
ATOM 1400 C CA . THR A 1 183 ? 35.073 2.313 -37.519 1.00 44.47 183 THR A CA 1
ATOM 1401 C C . THR A 1 183 ? 34.955 1.404 -36.297 1.00 44.47 183 THR A C 1
ATOM 1403 O O . THR A 1 183 ? 35.708 0.450 -36.132 1.00 44.47 183 THR A O 1
ATOM 1406 N N . TYR A 1 184 ? 33.984 1.684 -35.424 1.00 45.56 184 TYR A N 1
ATOM 1407 C CA . TYR A 1 184 ? 33.597 0.769 -34.345 1.00 45.56 184 TYR A CA 1
ATOM 1408 C C . TYR A 1 184 ? 32.224 0.145 -34.639 1.00 45.56 184 TYR A C 1
ATOM 1410 O O . TYR A 1 184 ? 31.171 0.680 -34.315 1.00 45.56 184 TYR A O 1
ATOM 1418 N N . LEU A 1 185 ? 32.285 -1.016 -35.300 1.00 45.22 185 LEU A N 1
ATOM 1419 C CA . LEU A 1 185 ? 31.393 -2.175 -35.158 1.00 45.22 185 LEU A CA 1
ATOM 1420 C C . LEU A 1 185 ? 29.869 -1.924 -35.131 1.00 45.22 185 LEU A C 1
ATOM 1422 O O . LEU A 1 185 ? 29.171 -2.340 -34.210 1.00 45.22 185 LEU A O 1
ATOM 1426 N N . ASN A 1 186 ? 29.311 -1.441 -36.243 1.00 55.44 186 ASN A N 1
ATOM 1427 C CA . ASN A 1 186 ? 27.969 -1.868 -36.656 1.00 55.44 186 ASN A CA 1
ATOM 1428 C C . ASN A 1 186 ? 28.061 -3.285 -37.251 1.00 55.44 186 ASN A C 1
ATOM 1430 O O . ASN A 1 186 ? 28.101 -3.460 -38.468 1.00 55.44 186 ASN A O 1
ATOM 1434 N N . ARG A 1 187 ? 28.125 -4.321 -36.404 1.00 47.44 187 ARG A N 1
ATOM 1435 C CA . ARG A 1 187 ? 27.848 -5.694 -36.850 1.00 47.44 187 ARG A CA 1
ATOM 1436 C C . ARG A 1 187 ? 26.353 -5.953 -36.646 1.00 47.44 187 ARG A C 1
ATOM 1438 O O . ARG A 1 187 ? 25.962 -6.223 -35.511 1.00 47.44 187 ARG A O 1
ATOM 1445 N N . PRO A 1 188 ? 25.503 -5.901 -37.688 1.00 56.28 188 PRO A N 1
ATOM 1446 C CA . PRO A 1 188 ? 24.145 -6.399 -37.556 1.00 56.28 188 PRO A CA 1
ATOM 1447 C C . PRO A 1 188 ? 24.230 -7.898 -37.267 1.00 56.28 188 PRO A C 1
ATOM 1449 O O . PRO A 1 188 ? 24.633 -8.697 -38.114 1.00 56.28 188 PRO A O 1
ATOM 1452 N N . VAL A 1 189 ? 23.898 -8.287 -36.036 1.00 55.12 189 VAL A N 1
ATOM 1453 C CA . VAL A 1 189 ? 23.665 -9.688 -35.694 1.00 55.12 189 VAL A CA 1
ATOM 1454 C C . VAL A 1 189 ? 22.319 -10.051 -36.307 1.00 55.12 189 VAL A C 1
ATOM 1456 O O . VAL A 1 189 ? 21.269 -9.934 -35.681 1.00 55.12 189 VAL A O 1
ATOM 1459 N N . ASN A 1 190 ? 22.353 -10.440 -37.578 1.00 56.25 190 ASN A N 1
ATOM 1460 C CA . ASN A 1 190 ? 21.225 -11.086 -38.219 1.00 56.25 190 ASN A CA 1
ATOM 1461 C C . ASN A 1 190 ? 21.104 -12.469 -37.577 1.00 56.25 190 ASN A C 1
ATOM 1463 O O . ASN A 1 190 ? 21.845 -13.389 -37.921 1.00 56.25 190 ASN A O 1
ATOM 1467 N N . PHE A 1 191 ? 20.199 -12.614 -36.611 1.00 55.78 191 PHE A N 1
ATOM 1468 C CA . PHE A 1 191 ? 19.656 -13.931 -36.321 1.00 55.78 191 PHE A CA 1
ATOM 1469 C C . PHE A 1 191 ? 18.927 -14.360 -37.589 1.00 55.78 191 PHE A C 1
ATOM 1471 O O . PHE A 1 191 ? 17.870 -13.815 -37.908 1.00 55.78 191 PHE A O 1
ATOM 1478 N N . ASP A 1 192 ? 19.537 -15.273 -38.343 1.00 58.06 192 ASP A N 1
ATOM 1479 C CA . ASP A 1 192 ? 18.889 -15.912 -39.478 1.00 58.06 192 ASP A CA 1
ATOM 1480 C C . ASP A 1 192 ? 17.749 -16.756 -38.903 1.00 58.06 192 ASP A C 1
ATOM 1482 O O . ASP A 1 192 ? 17.926 -17.888 -38.445 1.00 58.06 192 ASP A O 1
ATOM 1486 N N . LEU A 1 193 ? 16.582 -16.123 -38.775 1.00 68.38 193 LEU A N 1
ATOM 1487 C CA . LEU A 1 193 ? 15.362 -16.801 -38.386 1.00 68.38 193 LEU A CA 1
ATOM 1488 C C . LEU A 1 193 ? 15.168 -17.925 -39.402 1.00 68.38 193 LEU A C 1
ATOM 1490 O O . LEU A 1 193 ? 15.240 -17.654 -40.604 1.00 68.38 193 LEU A O 1
ATOM 1494 N N . PRO A 1 194 ? 14.905 -19.172 -38.968 1.00 63.03 194 PRO A N 1
ATOM 1495 C CA . PRO A 1 194 ? 14.573 -20.234 -39.896 1.00 63.03 194 PRO A CA 1
ATOM 1496 C C . PRO A 1 194 ? 13.459 -19.719 -40.800 1.00 63.03 194 PRO A C 1
ATOM 1498 O O . PRO A 1 194 ? 12.369 -19.406 -40.320 1.00 63.03 194 PRO A O 1
ATOM 1501 N N . SER A 1 195 ? 13.767 -19.568 -42.092 1.00 69.25 195 SER A N 1
ATOM 1502 C CA . SER A 1 195 ? 12.813 -19.119 -43.103 1.00 69.25 195 SER A CA 1
ATOM 1503 C C . SER A 1 195 ? 11.468 -19.807 -42.873 1.00 69.25 195 SER A C 1
ATOM 1505 O O . SER A 1 195 ? 11.423 -20.992 -42.530 1.00 69.25 195 SER A O 1
ATOM 1507 N N . MET A 1 196 ? 10.358 -19.101 -43.090 1.00 65.69 196 MET A N 1
ATOM 1508 C CA . MET A 1 196 ? 9.021 -19.699 -43.011 1.00 65.69 196 MET A CA 1
ATOM 1509 C C . MET A 1 196 ? 8.924 -20.981 -43.865 1.00 65.69 196 MET A C 1
ATOM 1511 O O . MET A 1 196 ? 8.215 -21.913 -43.500 1.00 65.69 196 MET A O 1
ATOM 1515 N N . GLN A 1 197 ? 9.738 -21.105 -44.924 1.00 62.19 197 GLN A N 1
ATOM 1516 C CA . GLN A 1 197 ? 9.905 -22.345 -45.691 1.00 62.19 197 GLN A CA 1
ATOM 1517 C C . GLN A 1 197 ? 10.496 -23.502 -44.868 1.00 62.19 197 GLN A C 1
ATOM 1519 O O . GLN A 1 197 ? 10.060 -24.641 -45.017 1.00 62.19 197 GLN A O 1
ATOM 1524 N N . THR A 1 198 ? 11.480 -23.242 -44.007 1.00 70.00 198 THR A N 1
ATOM 1525 C CA . THR A 1 198 ? 12.071 -24.230 -43.093 1.00 70.00 198 THR A CA 1
ATOM 1526 C C . THR A 1 198 ? 11.055 -24.677 -42.048 1.00 70.00 198 THR A C 1
ATOM 1528 O O . THR A 1 198 ? 10.934 -25.876 -41.811 1.00 70.00 198 THR A O 1
ATOM 1531 N N . TYR A 1 199 ? 10.267 -23.758 -41.483 1.00 68.25 199 TYR A N 1
ATOM 1532 C CA . TYR A 1 199 ? 9.176 -24.107 -40.566 1.00 68.25 199 TYR A CA 1
ATOM 1533 C C . TYR A 1 199 ? 8.106 -24.970 -41.256 1.00 68.25 199 TYR A C 1
ATOM 1535 O O . TYR A 1 199 ? 7.752 -26.035 -40.752 1.00 68.25 199 TYR A O 1
ATOM 1543 N N . CYS A 1 200 ? 7.670 -24.594 -42.465 1.00 66.94 200 CYS A N 1
ATOM 1544 C CA . CYS A 1 200 ? 6.702 -25.373 -43.242 1.00 66.94 200 CYS A CA 1
ATOM 1545 C C . CYS A 1 200 ? 7.180 -26.802 -43.558 1.00 66.94 200 CYS A C 1
ATOM 1547 O O . CYS A 1 200 ? 6.347 -27.701 -43.628 1.00 66.94 200 CYS A O 1
ATOM 1549 N N . LYS A 1 201 ? 8.495 -27.043 -43.695 1.00 66.12 201 LYS A N 1
ATOM 1550 C CA . LYS A 1 201 ? 9.051 -28.403 -43.861 1.00 66.12 201 LYS A CA 1
ATOM 1551 C C . LYS A 1 201 ? 8.936 -29.271 -42.603 1.00 66.12 201 LYS A C 1
ATOM 1553 O O . LYS A 1 201 ? 8.863 -30.488 -42.731 1.00 66.12 201 LYS A O 1
ATOM 1558 N N . HIS A 1 202 ? 8.955 -28.669 -41.414 1.00 67.12 202 HIS A N 1
ATOM 1559 C CA . HIS A 1 202 ? 8.972 -29.400 -40.140 1.00 67.12 202 HIS A CA 1
ATOM 1560 C C . HIS A 1 202 ? 7.583 -29.559 -39.518 1.00 67.12 202 HIS A C 1
ATOM 1562 O O . HIS A 1 202 ? 7.355 -30.517 -38.787 1.00 67.12 202 HIS A O 1
ATOM 1568 N N . VAL A 1 203 ? 6.658 -28.638 -39.797 1.00 67.69 203 VAL A N 1
ATOM 1569 C CA . VAL A 1 203 ? 5.343 -28.605 -39.133 1.00 67.69 203 VAL A CA 1
ATOM 1570 C C . VAL A 1 203 ? 4.248 -29.312 -39.927 1.00 67.69 203 VAL A C 1
ATOM 1572 O O . VAL A 1 203 ? 3.250 -29.736 -39.350 1.00 67.69 203 VAL A O 1
ATOM 1575 N N . ALA A 1 204 ? 4.444 -29.532 -41.226 1.00 65.19 204 ALA A N 1
ATOM 1576 C CA . ALA A 1 204 ? 3.522 -30.334 -42.014 1.00 65.19 204 ALA A CA 1
ATOM 1577 C C . ALA A 1 204 ? 4.288 -31.242 -42.986 1.00 65.19 204 ALA A C 1
ATOM 1579 O O . ALA A 1 204 ? 4.976 -30.742 -43.878 1.00 65.19 204 ALA A O 1
ATOM 1580 N N . PRO A 1 205 ? 4.147 -32.578 -42.877 1.00 69.44 205 PRO A N 1
ATOM 1581 C CA . PRO A 1 205 ? 4.471 -33.473 -43.977 1.00 69.44 205 PRO A CA 1
ATOM 1582 C C . PRO A 1 205 ? 3.802 -32.966 -45.267 1.00 69.44 205 PRO A C 1
ATOM 1584 O O . PRO A 1 205 ? 2.663 -32.489 -45.206 1.00 69.44 205 PRO A O 1
ATOM 1587 N N . PRO A 1 206 ? 4.462 -33.053 -46.437 1.00 72.12 206 PRO A N 1
ATOM 1588 C CA . PRO A 1 206 ? 3.844 -32.661 -47.699 1.00 72.12 206 PRO A CA 1
ATOM 1589 C C . PRO A 1 206 ? 2.517 -33.404 -47.887 1.00 72.12 206 PRO A C 1
ATOM 1591 O O . PRO A 1 206 ? 2.369 -34.541 -47.445 1.00 72.12 206 PRO A O 1
ATOM 1594 N N . TYR A 1 207 ? 1.551 -32.776 -48.561 1.00 60.91 207 TYR A N 1
ATOM 1595 C CA . TYR A 1 207 ? 0.185 -33.304 -48.726 1.00 60.91 207 TYR A CA 1
ATOM 1596 C C . TYR A 1 207 ? 0.146 -34.743 -49.289 1.00 60.91 207 TYR A C 1
ATOM 1598 O O . TYR A 1 207 ? -0.773 -35.506 -49.008 1.00 60.91 207 TYR A O 1
ATOM 1606 N N . SER A 1 208 ? 1.188 -35.148 -50.027 1.00 66.31 208 SER A N 1
ATOM 1607 C CA . SER A 1 208 ? 1.400 -36.513 -50.523 1.00 66.31 208 SER A CA 1
ATOM 1608 C C . SER A 1 208 ? 1.562 -37.575 -49.430 1.00 66.31 208 SER A C 1
ATOM 1610 O O . SER A 1 208 ? 1.249 -38.734 -49.680 1.00 66.31 208 SER A O 1
ATOM 1612 N N . SER A 1 209 ? 2.007 -37.206 -48.229 1.00 66.50 209 SER A N 1
ATOM 1613 C CA . SER A 1 209 ? 2.124 -38.107 -47.075 1.00 66.50 209 SER A CA 1
ATOM 1614 C C . SER A 1 209 ? 0.768 -38.504 -46.490 1.00 66.50 209 SER A C 1
ATOM 1616 O O . SER A 1 209 ? 0.661 -39.549 -45.854 1.00 66.50 209 SER A O 1
ATOM 1618 N N . TYR A 1 210 ? -0.264 -37.687 -46.716 1.00 67.94 210 TYR A N 1
ATOM 1619 C CA . TYR A 1 210 ? -1.639 -37.962 -46.294 1.00 67.94 210 TYR A CA 1
ATOM 1620 C C . TYR A 1 210 ? -2.453 -38.684 -47.373 1.00 67.94 210 TYR A C 1
ATOM 1622 O O . TYR A 1 210 ? -3.571 -39.126 -47.110 1.00 67.94 210 TYR A O 1
ATOM 1630 N N . LEU A 1 211 ? -1.908 -38.826 -48.586 1.00 73.44 211 LEU A N 1
ATOM 1631 C CA . LEU A 1 211 ? -2.554 -39.593 -49.640 1.00 73.44 211 LEU A CA 1
ATOM 1632 C C . LEU A 1 211 ? -2.271 -41.090 -49.436 1.00 73.44 211 LEU A C 1
ATOM 1634 O O . LEU A 1 211 ? -1.112 -41.493 -49.306 1.00 73.44 211 LEU A O 1
ATOM 1638 N N . PRO A 1 212 ? -3.299 -41.954 -49.442 1.00 68.00 212 PRO A N 1
ATOM 1639 C CA . PRO A 1 212 ? -3.088 -43.393 -49.413 1.00 68.00 212 PRO A CA 1
ATOM 1640 C C . PRO A 1 212 ? -2.282 -43.818 -50.650 1.00 68.00 212 PRO A C 1
ATOM 1642 O O . PRO A 1 212 ? -2.558 -43.368 -51.764 1.00 68.00 212 PRO A O 1
ATOM 1645 N N . LYS A 1 213 ? -1.308 -44.724 -50.466 1.00 62.72 213 LYS A N 1
ATOM 1646 C CA . LYS A 1 213 ? -0.345 -45.229 -51.480 1.00 62.72 213 LYS A CA 1
ATOM 1647 C C . LYS A 1 213 ? -0.967 -45.868 -52.742 1.00 62.72 213 LYS A C 1
ATOM 1649 O O . LYS A 1 213 ? -0.248 -46.400 -53.582 1.00 62.72 213 LYS A O 1
ATOM 1654 N N . ASN A 1 214 ? -2.285 -45.799 -52.900 1.00 59.59 214 ASN A N 1
ATOM 1655 C CA . ASN A 1 214 ? -3.051 -46.427 -53.970 1.00 59.59 214 ASN A CA 1
ATOM 1656 C C . ASN A 1 214 ? -3.466 -45.441 -55.078 1.00 59.59 214 ASN A C 1
ATOM 1658 O O . ASN A 1 214 ? -4.100 -45.854 -56.048 1.00 59.59 214 ASN A O 1
ATOM 1662 N N . ALA A 1 215 ? -3.090 -44.160 -54.986 1.00 58.78 215 ALA A N 1
ATOM 1663 C CA . ALA A 1 215 ? -3.256 -43.210 -56.084 1.00 58.78 215 ALA A CA 1
ATOM 1664 C C . ALA A 1 215 ? -2.204 -43.483 -57.177 1.00 58.78 215 ALA A C 1
ATOM 1666 O O . ALA A 1 215 ? -1.113 -42.912 -57.201 1.00 58.78 215 ALA A O 1
ATOM 1667 N N . LYS A 1 216 ? -2.524 -44.430 -58.063 1.00 55.06 216 LYS A N 1
ATOM 1668 C CA . LYS A 1 216 ? -1.760 -44.740 -59.275 1.00 55.06 216 LYS A CA 1
ATOM 1669 C C . LYS A 1 216 ? -1.453 -43.459 -60.059 1.00 55.06 216 LYS A C 1
ATOM 1671 O O . LYS A 1 216 ? -2.352 -42.686 -60.375 1.00 55.06 216 LYS A O 1
ATOM 1676 N N . LYS A 1 217 ? -0.178 -43.301 -60.429 1.00 56.78 217 LYS A N 1
ATOM 1677 C CA . LYS A 1 217 ? 0.306 -42.385 -61.471 1.00 56.78 217 LYS A CA 1
ATOM 1678 C C . LYS A 1 217 ? -0.577 -42.499 -62.721 1.00 56.78 217 LYS A C 1
ATOM 1680 O O . LYS A 1 217 ? -0.486 -43.499 -63.428 1.00 56.78 217 LYS A O 1
ATOM 1685 N N . SER A 1 218 ? -1.355 -41.469 -63.039 1.00 54.59 218 SER A N 1
ATOM 1686 C CA . SER A 1 218 ? -1.747 -41.212 -64.424 1.00 54.59 218 SER A CA 1
ATOM 1687 C C . SER A 1 218 ? -0.645 -40.364 -65.056 1.00 54.59 218 SER A C 1
ATOM 1689 O O . SER A 1 218 ? -0.528 -39.168 -64.793 1.00 54.59 218 SER A O 1
ATOM 1691 N N . SER A 1 219 ? 0.224 -41.002 -65.834 1.00 54.31 219 SER A N 1
ATOM 1692 C CA . SER A 1 219 ? 1.140 -40.307 -66.741 1.00 54.31 219 SER A CA 1
ATOM 1693 C C . SER A 1 219 ? 0.353 -39.434 -67.729 1.00 54.31 219 SER A C 1
ATOM 1695 O O . SER A 1 219 ? -0.706 -39.873 -68.182 1.00 54.31 219 SER A O 1
ATOM 1697 N N . PRO A 1 220 ? 0.857 -38.254 -68.126 1.00 51.16 220 PRO A N 1
ATOM 1698 C CA . PRO A 1 220 ? 0.214 -37.459 -69.158 1.00 51.16 220 PRO A CA 1
ATOM 1699 C C . PRO A 1 220 ? 0.466 -38.117 -70.520 1.00 51.16 220 PRO A C 1
ATOM 1701 O O . PRO A 1 220 ? 1.603 -38.198 -70.988 1.00 51.16 220 PRO A O 1
ATOM 1704 N N . THR A 1 221 ? -0.594 -38.601 -71.162 1.00 45.09 221 THR A N 1
ATOM 1705 C CA . THR A 1 221 ? -0.601 -38.912 -72.594 1.00 45.09 221 THR A CA 1
ATOM 1706 C C . THR A 1 221 ? -0.363 -37.622 -73.371 1.00 45.09 221 THR A C 1
ATOM 1708 O O . THR A 1 221 ? -1.229 -36.751 -73.424 1.00 45.09 221 THR A O 1
ATOM 1711 N N . LYS A 1 222 ? 0.830 -37.492 -73.959 1.00 49.84 222 LYS A N 1
ATOM 1712 C CA . LYS A 1 222 ? 1.087 -36.556 -75.056 1.00 49.84 222 LYS A CA 1
ATOM 1713 C C . LYS A 1 222 ? 0.387 -37.113 -76.294 1.00 49.84 222 LYS A C 1
ATOM 1715 O O . LYS A 1 222 ? 0.762 -38.193 -76.739 1.00 49.84 222 LYS A O 1
ATOM 1720 N N . ASN A 1 223 ? -0.589 -36.390 -76.831 1.00 42.91 223 ASN A N 1
ATOM 1721 C CA . ASN A 1 223 ? -1.040 -36.604 -78.202 1.00 42.91 223 ASN A CA 1
ATOM 1722 C C . ASN A 1 223 ? -0.404 -35.521 -79.076 1.00 42.91 223 ASN A C 1
ATOM 1724 O O . ASN A 1 223 ? -0.468 -34.339 -78.729 1.00 42.91 223 ASN A O 1
ATOM 1728 N N . LEU A 1 224 ? 0.282 -35.993 -80.123 1.00 39.78 224 LEU A N 1
ATOM 1729 C CA . LEU A 1 224 ? 0.699 -35.226 -81.296 1.00 39.78 224 LEU A CA 1
ATOM 1730 C C . LEU A 1 224 ? -0.521 -34.666 -82.036 1.00 39.78 224 LEU A C 1
ATOM 1732 O O . LEU A 1 224 ? -1.574 -35.344 -82.006 1.00 39.78 224 LEU A O 1
#

Radius of gyration: 44.6 Å; chains: 1; bounding box: 116×64×152 Å

Foldseek 3Di:
DDDDDDDDDDDDDDDDDDDDDDDDDDDDPPPDDDPVVVVVVVVVVVVVLVVLLVVLVVLLVVLVVVVVVLVVLLVVLLVLLVPVDVDPLSVVLNVVLVVLVVVLVVLSVVLVCCSVVVDPDDSVVSVVSSVVSVVSSVVSSVSSVCSVVVNGDDDDDDDDPDDDDDDDDDDDDDDDDDDDDPDPDPPPPPPVDCPVVNVCVVVDDPPVVVDPPPPDDPDDDDDD

Sequence (224 aa):
MDPAAQLRHQPSGPITATLRHGSSTRQRAALHLPLTSARANADASQFFSIETRLELKSRLTKQQQQLVPLLVQAKLAWMRCFGESRTSASHLAALQMVQLGEGLAASLSRAFDLAAGAATAPLVEYQALVTRVESEMASFQDLVTNVVHGNYPQPEHQIPDEEDENCSSEEEKSENDIQEEATYLNRPVNFDLPSMQTYCKHVAPPYSSYLPKNAKKSSPTKNL

Organism: NCBI:txid4793

Secondary structure (DSSP, 8-state):
----------------------------------HHHHHHHHHHHHHHHHHHHHHHHHHHHHHHHHHHHHHHHHHHHHHHHHHS---HHHHHHHHHHHHHHHHHHHHHHHHHHHHTTSS---HHHHHHHHHHHHHHHHHHHHHHHHHHTT-PPPPP---------------------------------------HHHHHHHHS--GGGSS-TT----------